Protein AF-A0A0B6Y5L7-F1 (afdb_monomer_lite)

Sequence (276 aa):
RARNKKHQAIVIKHGQQKKMSSITTAPTISLEKDGIRFPAVLDSPQAVGKILMQEPGKIRASEMRQSVLNKNKINERSSQQVKEAIFEYAVRQNIHEERQNQLRWQVKVGDDPISAQERYKILEDRNTAMNHYKLKTIGDLVLEDETNRLETVCVYRRTKRDAKDLAPDDATFNVYSSDLWSVRHAALERFVQAARTIIIRNRADKRLPFLKNLVKKFNRKKKMRLSLDDSKDIFESERRKLEKSVKDVPFFRAEKIQKFRFPIYVNPDVKDDMAP

Radius of gyration: 41.98 Å; chains: 1; bounding box: 97×64×88 Å

Foldseek 3Di:
DDDDDDDDDDDPDDDDDDDDPDPDDDDWDWDADQQFTATPDDPDPVSVVVRVPDDRPDDDPVVLVVLLVVVPDPDPPDDPVSVVSNVVVVVVVVVVVVVVVVVVPPPDDPPDDPPPVNVVVVVVVVVVVVVCCCCPPVVPDDPVVVVVDPDDDDDDDDPDDDPPPDDPPDPPPPVCLQVCVVVVVLVVVVVVLVVVVVLVVVLCVLCVVLVVVLVVVVVVCVVVVDDPVVNVVSVVVSVVVSCVVCVPRPDDDPVPRDDDDDRPPPPRPDDPPVDD

Secondary structure (DSSP, 8-state):
------------------------------EEETTEEE-S---SHHHHHHHHTPPTT---HHHHHHHHH-TT---TTS-HHHHHHHHHHHHHHHHHHHHHHHHHHS--TTSSPPPHHHHHHHHHHHHHHHHHHIIIII-PPPHHHHHT-S------------TT-PPPS-----TTTT-THHHHHHHHHHHHHHHHHHHHHHHHHHHHHHHHHHHHHHHHHHHHT--SHHHHHHHHHHHHHHHHHHTTS----GGGSPPP------------TT--

InterPro domains:
  IPR029676 Cilia- and flagella-associated protein 221 [PTHR46500] (12-276)

Organism: NCBI:txid1028688

pLDDT: mean 71.44, std 15.61, range [30.42, 96.94]

Structure (mmCIF, N/CA/C/O backbone):
data_AF-A0A0B6Y5L7-F1
#
_entry.id   AF-A0A0B6Y5L7-F1
#
loop_
_atom_site.group_PDB
_atom_site.id
_atom_site.type_symbol
_atom_site.label_atom_id
_atom_site.label_alt_id
_atom_site.label_comp_id
_atom_site.label_asym_id
_atom_site.label_entity_id
_atom_site.label_seq_id
_atom_site.pdbx_PDB_ins_code
_atom_site.Cartn_x
_atom_site.Cartn_y
_atom_site.Cartn_z
_atom_site.occupancy
_atom_site.B_iso_or_equiv
_atom_site.auth_seq_id
_atom_site.auth_comp_id
_atom_site.auth_asym_id
_atom_site.auth_atom_id
_atom_site.pdbx_PDB_model_num
ATOM 1 N N . ARG A 1 1 ? -26.322 38.109 -35.538 1.00 43.75 1 ARG A N 1
ATOM 2 C CA . ARG A 1 1 ? -27.458 37.278 -35.058 1.00 43.75 1 ARG A CA 1
ATOM 3 C C . ARG A 1 1 ? -27.322 37.094 -33.551 1.00 43.75 1 ARG A C 1
ATOM 5 O O . ARG A 1 1 ? -26.516 36.289 -33.108 1.00 43.75 1 ARG A O 1
ATOM 12 N N . ALA A 1 2 ? -28.052 37.904 -32.789 1.00 39.72 2 ALA A N 1
ATOM 13 C CA . ALA A 1 2 ? -28.106 37.861 -31.334 1.00 39.72 2 ALA A CA 1
ATOM 14 C C . ALA A 1 2 ? -28.814 36.586 -30.844 1.00 39.72 2 ALA A C 1
ATOM 16 O O . ALA A 1 2 ? -29.848 36.214 -31.400 1.00 39.72 2 ALA A O 1
ATOM 17 N N . ARG A 1 3 ? -28.296 35.941 -29.791 1.00 41.28 3 ARG A N 1
ATOM 18 C CA . ARG A 1 3 ? -29.055 34.969 -28.991 1.00 41.28 3 ARG A CA 1
ATOM 19 C C . ARG A 1 3 ? -28.791 35.181 -27.499 1.00 41.28 3 ARG A C 1
ATOM 21 O O . ARG A 1 3 ? -27.688 34.988 -27.003 1.00 41.28 3 ARG A O 1
ATOM 28 N N . ASN A 1 4 ? -29.866 35.608 -26.841 1.00 36.16 4 ASN A N 1
ATOM 29 C CA . ASN A 1 4 ? -30.036 35.917 -25.426 1.00 36.16 4 ASN A CA 1
ATOM 30 C C . ASN A 1 4 ? -29.623 34.767 -24.495 1.00 36.16 4 ASN A C 1
ATOM 32 O O . ASN A 1 4 ? -30.193 33.678 -24.575 1.00 36.16 4 ASN A O 1
ATOM 36 N N . LYS A 1 5 ? -28.744 35.045 -23.524 1.00 45.44 5 LYS A N 1
ATOM 37 C CA . LYS A 1 5 ? -28.641 34.260 -22.286 1.00 45.44 5 LYS A CA 1
ATOM 38 C C . LYS A 1 5 ? -29.537 34.914 -21.237 1.00 45.44 5 LYS A C 1
ATOM 40 O O . LYS A 1 5 ? -29.239 35.990 -20.734 1.00 45.44 5 LYS A O 1
ATOM 45 N N . LYS A 1 6 ? -30.671 34.271 -20.953 1.00 43.28 6 LYS A N 1
ATOM 46 C CA . LYS A 1 6 ? -31.583 34.649 -19.871 1.00 43.28 6 LYS A CA 1
ATOM 47 C C . LYS A 1 6 ? -30.906 34.360 -18.529 1.00 43.28 6 LYS A C 1
ATOM 49 O O . LYS A 1 6 ? -30.585 33.210 -18.240 1.00 43.28 6 LYS A O 1
ATOM 54 N N . HIS A 1 7 ? -30.723 35.398 -17.721 1.00 37.56 7 HIS A N 1
ATOM 55 C CA . HIS A 1 7 ? -30.429 35.283 -16.299 1.00 37.56 7 HIS A CA 1
ATOM 56 C C . HIS A 1 7 ? -31.630 34.643 -15.589 1.00 37.56 7 HIS A C 1
ATOM 58 O O . HIS A 1 7 ? -32.736 35.178 -15.643 1.00 37.56 7 HIS A O 1
ATOM 64 N N . GLN A 1 8 ? -31.427 33.499 -14.935 1.00 41.19 8 GLN A N 1
ATOM 65 C CA . GLN A 1 8 ? -32.375 32.993 -13.945 1.00 41.19 8 GLN A CA 1
ATOM 66 C C . GLN A 1 8 ? -31.994 33.593 -12.593 1.00 41.19 8 GLN A C 1
ATOM 68 O O . GLN A 1 8 ? -30.983 33.231 -11.997 1.00 41.19 8 GLN A O 1
ATOM 73 N N . ALA A 1 9 ? -32.787 34.569 -12.157 1.00 37.19 9 ALA A N 1
ATOM 74 C CA . ALA A 1 9 ? -32.717 35.141 -10.825 1.00 37.19 9 ALA A CA 1
ATOM 75 C C . ALA A 1 9 ? -33.243 34.120 -9.807 1.00 37.19 9 ALA A C 1
ATOM 77 O O . ALA A 1 9 ? -34.377 33.648 -9.909 1.00 37.19 9 ALA A O 1
ATOM 78 N N . ILE A 1 10 ? -32.414 33.783 -8.821 1.00 37.12 10 ILE A N 1
ATOM 79 C CA . ILE A 1 10 ? -32.812 32.999 -7.653 1.00 37.12 10 ILE A CA 1
ATOM 80 C C . ILE A 1 10 ? -33.660 33.917 -6.770 1.00 37.12 10 ILE A C 1
ATOM 82 O O . ILE A 1 10 ? -33.159 34.842 -6.135 1.00 37.12 10 ILE A O 1
ATOM 86 N N . VAL A 1 11 ? -34.970 33.678 -6.765 1.00 35.34 11 VAL A N 1
ATOM 87 C CA . VAL A 1 11 ? -35.928 34.361 -5.894 1.00 35.34 11 VAL A CA 1
ATOM 88 C C . VAL A 1 11 ? -35.748 33.826 -4.474 1.00 35.34 11 VAL A C 1
ATOM 90 O O . VAL A 1 11 ? -36.230 32.746 -4.134 1.00 35.34 11 VAL A O 1
ATOM 93 N N . ILE A 1 12 ? -35.052 34.590 -3.633 1.00 37.72 12 ILE A N 1
ATOM 94 C CA . ILE A 1 12 ? -34.991 34.359 -2.188 1.00 37.72 12 ILE A CA 1
ATOM 95 C C . ILE A 1 12 ? -36.346 34.779 -1.609 1.00 37.72 12 ILE A C 1
ATOM 97 O O . ILE A 1 12 ? -36.624 35.960 -1.409 1.00 37.72 12 ILE A O 1
ATOM 101 N N . LYS A 1 13 ? -37.231 33.807 -1.367 1.00 37.03 13 LYS A N 1
ATOM 102 C CA . LYS A 1 13 ? -38.463 34.041 -0.606 1.00 37.03 13 LYS A CA 1
ATOM 103 C C . LYS A 1 13 ? -38.099 34.229 0.866 1.00 37.03 13 LYS A C 1
ATOM 105 O O . LYS A 1 13 ? -37.757 33.269 1.553 1.00 37.03 13 LYS A O 1
ATOM 110 N N . HIS A 1 14 ? -38.210 35.461 1.355 1.00 32.16 14 HIS A N 1
ATOM 111 C CA . HIS A 1 14 ? -38.227 35.755 2.784 1.00 32.16 14 HIS A CA 1
ATOM 112 C C . HIS A 1 14 ? -39.478 35.138 3.421 1.00 32.16 14 HIS A C 1
ATOM 114 O O . HIS A 1 14 ? -40.575 35.692 3.359 1.00 32.16 14 HIS A O 1
ATOM 120 N N . GLY A 1 15 ? -39.311 33.958 4.019 1.00 30.42 15 GLY A N 1
ATOM 121 C CA . GLY A 1 15 ? -40.300 33.374 4.913 1.00 30.42 15 GLY A CA 1
ATOM 122 C C . GLY A 1 15 ? -40.420 34.242 6.160 1.00 30.42 15 GLY A C 1
ATOM 123 O O . GLY A 1 15 ? -39.464 34.380 6.921 1.00 30.42 15 GLY A O 1
ATOM 124 N N . GLN A 1 16 ? -41.591 34.846 6.347 1.00 35.75 16 GLN A N 1
ATOM 125 C CA . GLN A 1 16 ? -41.918 35.615 7.538 1.00 35.75 16 GLN A CA 1
ATOM 126 C C . GLN A 1 16 ? -41.810 34.718 8.775 1.00 35.75 16 GLN A C 1
ATOM 128 O O . GLN A 1 16 ? -42.616 33.811 8.985 1.00 35.75 16 GLN A O 1
ATOM 133 N N . GLN A 1 17 ? -40.803 34.977 9.606 1.00 34.59 17 GLN A N 1
ATOM 134 C CA . GLN A 1 17 ? -40.728 34.413 10.943 1.00 34.59 17 GLN A CA 1
ATOM 135 C C . GLN A 1 17 ? -41.850 35.028 11.781 1.00 34.59 17 GLN A C 1
ATOM 137 O O . GLN A 1 17 ? -41.832 36.210 12.127 1.00 34.59 17 GLN A O 1
ATOM 142 N N . LYS A 1 18 ? -42.850 34.206 12.097 1.00 34.50 18 LYS A N 1
ATOM 143 C CA . LYS A 1 18 ? -43.887 34.518 13.078 1.00 34.50 18 LYS A CA 1
ATOM 144 C C . LYS A 1 18 ? -43.184 34.725 14.424 1.00 34.50 18 LYS A C 1
ATOM 146 O O . LYS A 1 18 ? -42.684 33.766 15.009 1.00 34.50 18 LYS A O 1
ATOM 151 N N . LYS A 1 19 ? -43.101 35.978 14.888 1.00 31.06 19 LYS A N 1
ATOM 152 C CA . LYS A 1 19 ? -42.592 36.327 16.221 1.00 31.06 19 LYS A CA 1
ATOM 153 C C . LYS A 1 19 ? -43.447 35.609 17.262 1.00 31.06 19 LYS A C 1
ATOM 155 O O . LYS A 1 19 ? -44.581 36.004 17.517 1.00 31.06 19 LYS A O 1
ATOM 160 N N . MET A 1 20 ? -42.912 34.539 17.837 1.00 31.20 20 MET A N 1
ATOM 161 C CA . MET A 1 20 ? -43.451 33.983 19.065 1.00 31.20 20 MET A CA 1
ATOM 162 C C . MET A 1 20 ? -43.128 34.956 20.192 1.00 31.20 20 MET A C 1
ATOM 164 O O . MET A 1 20 ? -41.966 35.240 20.469 1.00 31.20 20 MET A O 1
ATOM 168 N N . SER A 1 21 ? -44.180 35.496 20.796 1.00 32.25 21 SER A N 1
ATOM 169 C CA . SER A 1 21 ? -44.126 36.272 22.025 1.00 32.25 21 SER A CA 1
ATOM 170 C C . SER A 1 21 ? -43.328 35.514 23.084 1.00 32.25 21 SER A C 1
ATOM 172 O O . SER A 1 21 ? -43.646 34.367 23.409 1.00 32.25 21 SER A O 1
ATOM 174 N N . SER A 1 22 ? -42.301 36.168 23.616 1.00 30.73 22 SER A N 1
ATOM 175 C CA . SER A 1 22 ? -41.535 35.731 24.774 1.00 30.73 22 SER A CA 1
ATOM 176 C C . SER A 1 22 ? -42.468 35.557 25.972 1.00 30.73 22 SER A C 1
ATOM 178 O O . SER A 1 22 ? -42.873 36.534 26.601 1.00 30.73 22 SER A O 1
ATOM 180 N N . ILE A 1 23 ? -42.818 34.312 26.289 1.00 35.75 23 ILE A N 1
ATOM 181 C CA . ILE A 1 23 ? -43.374 33.979 27.597 1.00 35.75 23 ILE A CA 1
ATOM 182 C C . ILE A 1 23 ? -42.190 33.944 28.557 1.00 35.75 23 ILE A C 1
ATOM 184 O O . ILE A 1 23 ? -41.361 33.036 28.516 1.00 35.75 23 ILE A O 1
ATOM 188 N N . THR A 1 24 ? -42.107 34.977 29.387 1.00 34.06 24 THR A N 1
ATOM 189 C CA . THR A 1 24 ? -41.216 35.090 30.539 1.00 34.06 24 THR A CA 1
ATOM 190 C C . THR A 1 24 ? -41.402 33.877 31.451 1.00 34.06 24 THR A C 1
ATOM 192 O O . THR A 1 24 ? -42.369 33.794 32.204 1.00 34.06 24 THR A O 1
ATOM 195 N N . THR A 1 25 ? -40.491 32.907 31.395 1.00 39.00 25 THR A N 1
ATOM 196 C CA . THR A 1 25 ? -40.443 31.811 32.368 1.00 39.00 25 THR A CA 1
ATOM 197 C C . THR A 1 25 ? -39.641 32.261 33.582 1.00 39.00 25 THR A C 1
ATOM 199 O O . THR A 1 25 ? -38.411 32.212 33.573 1.00 39.00 25 THR A O 1
ATOM 202 N N . ALA A 1 26 ? -40.344 32.716 34.618 1.00 33.75 26 ALA A N 1
ATOM 203 C CA . ALA A 1 26 ? -39.782 32.880 35.955 1.00 33.75 26 ALA A CA 1
ATOM 204 C C . ALA A 1 26 ? -39.310 31.516 36.515 1.00 33.75 26 ALA A C 1
ATOM 206 O O . ALA A 1 26 ? -39.865 30.474 36.146 1.00 33.75 26 ALA A O 1
ATOM 207 N N . PRO A 1 27 ? -38.299 31.480 37.401 1.00 45.38 27 PRO A N 1
ATOM 208 C CA . PRO A 1 27 ? -37.790 30.241 37.972 1.00 45.38 27 PRO A CA 1
ATOM 209 C C . PRO A 1 27 ? -38.779 29.726 39.021 1.00 45.38 27 PRO A C 1
ATOM 211 O O . PRO A 1 27 ? -38.818 30.195 40.153 1.00 45.38 27 PRO A O 1
ATOM 214 N N . THR A 1 28 ? -39.627 28.778 38.637 1.00 47.25 28 THR A N 1
ATOM 215 C CA . THR A 1 28 ? -40.664 28.243 39.523 1.00 47.25 28 THR A CA 1
ATOM 216 C C . THR A 1 28 ? -40.193 26.938 40.160 1.00 47.25 28 THR A C 1
ATOM 218 O O . THR A 1 28 ? -40.127 25.899 39.499 1.00 47.25 28 THR A O 1
ATOM 221 N N . ILE A 1 29 ? -39.846 26.986 41.447 1.00 49.44 29 ILE A N 1
ATOM 222 C CA . ILE A 1 29 ? -39.589 25.798 42.269 1.00 49.44 29 ILE A CA 1
ATOM 223 C C . ILE A 1 29 ? -40.915 25.035 42.374 1.00 49.44 29 ILE A C 1
ATOM 225 O O . ILE A 1 29 ? -41.850 25.477 43.032 1.00 49.44 29 ILE A O 1
ATOM 229 N N . SER A 1 30 ? -41.027 23.915 41.664 1.00 59.25 30 SER A N 1
ATOM 230 C CA . SER A 1 30 ? -42.175 23.015 41.767 1.00 59.25 30 SER A CA 1
ATOM 231 C C . SER A 1 30 ? -42.053 22.195 43.046 1.00 59.25 30 SER A C 1
ATOM 233 O O . SER A 1 30 ? -41.091 21.435 43.181 1.00 59.25 30 SER A O 1
ATOM 235 N N . LEU A 1 31 ? -43.013 22.323 43.955 1.00 65.25 31 LEU A N 1
ATOM 236 C CA . LEU A 1 31 ? -43.115 21.444 45.115 1.00 65.25 31 LEU A CA 1
ATOM 237 C C . LEU A 1 31 ? -43.753 20.122 44.664 1.00 65.25 31 LEU A C 1
ATOM 239 O O . LEU A 1 31 ? -44.792 20.115 44.000 1.00 65.25 31 LEU A O 1
ATOM 243 N N . GLU A 1 32 ? -43.093 19.010 44.976 1.00 68.06 32 GLU A N 1
ATOM 244 C CA . GLU A 1 32 ? -43.586 17.654 44.736 1.00 68.06 32 GLU A CA 1
ATOM 245 C C . GLU A 1 32 ? -43.970 17.056 46.087 1.00 68.06 32 GLU A C 1
ATOM 247 O O . GLU A 1 32 ? -43.136 16.983 46.992 1.00 68.06 32 GLU A O 1
ATOM 252 N N . LYS A 1 33 ? -45.240 16.679 46.238 1.00 67.62 33 LYS A N 1
ATOM 253 C CA . LYS A 1 33 ? -45.760 16.043 47.450 1.00 67.62 33 LYS A CA 1
ATOM 254 C C . LYS A 1 33 ? -46.561 14.818 47.027 1.00 67.62 33 LYS A C 1
ATOM 256 O O . LYS A 1 33 ? -47.440 14.932 46.178 1.00 67.62 33 LYS A O 1
ATOM 261 N N . ASP A 1 34 ? -46.199 13.655 47.563 1.00 64.75 34 ASP A N 1
ATOM 262 C CA . ASP A 1 34 ? -46.867 12.368 47.317 1.00 64.75 34 ASP A CA 1
ATOM 263 C C . ASP A 1 34 ? -47.012 12.000 45.819 1.00 64.75 34 ASP A C 1
ATOM 265 O O . ASP A 1 34 ? -48.015 11.439 45.386 1.00 64.75 34 ASP A O 1
ATOM 269 N N . GLY A 1 35 ? -46.006 12.340 44.996 1.00 66.62 35 GLY A N 1
ATOM 270 C CA . GLY A 1 35 ? -45.988 12.061 43.549 1.00 66.62 35 GLY A CA 1
ATOM 271 C C . GLY A 1 35 ? -46.872 12.985 42.697 1.00 66.62 35 GLY A C 1
ATOM 272 O O . GLY A 1 35 ? -47.018 12.762 41.491 1.00 66.62 35 GLY A O 1
ATOM 273 N N . ILE A 1 36 ? -47.446 14.028 43.305 1.00 72.62 36 ILE A N 1
ATOM 274 C CA . ILE A 1 36 ? -48.254 15.063 42.653 1.00 72.62 36 ILE A CA 1
ATOM 275 C C . ILE A 1 36 ? -47.451 16.366 42.616 1.00 72.62 36 ILE A C 1
ATOM 277 O O . ILE A 1 36 ? -46.778 16.735 43.584 1.00 72.62 36 ILE A O 1
ATOM 281 N N . ARG A 1 37 ? -47.487 17.063 41.474 1.00 73.56 37 ARG A N 1
ATOM 282 C CA . ARG A 1 37 ? -46.638 18.233 41.230 1.00 73.56 37 ARG A CA 1
ATOM 283 C C . ARG A 1 37 ? -47.462 19.509 41.246 1.00 73.56 37 ARG A C 1
ATOM 285 O O . ARG A 1 37 ? -48.344 19.703 40.412 1.00 73.56 37 ARG A O 1
ATOM 292 N N . PHE A 1 38 ? -47.118 20.408 42.161 1.00 77.44 38 PHE A N 1
ATOM 293 C CA . PHE A 1 38 ? -47.833 21.664 42.338 1.00 77.44 38 PHE A CA 1
ATOM 294 C C . PHE A 1 38 ? -47.138 22.803 41.566 1.00 77.44 38 PHE A C 1
ATOM 296 O O . PHE A 1 38 ? -45.924 23.000 41.709 1.00 77.44 38 PHE A O 1
ATOM 303 N N . PRO A 1 39 ? -47.874 23.564 40.733 1.00 76.06 39 PRO A N 1
ATOM 304 C CA . PRO A 1 39 ? -47.427 24.867 40.252 1.00 76.06 39 PRO A CA 1
ATOM 305 C C . PRO A 1 39 ? -47.305 25.850 41.428 1.00 76.06 39 PRO A C 1
ATOM 307 O O . PRO A 1 39 ? -48.079 25.762 42.377 1.00 76.06 39 PRO A O 1
ATOM 310 N N . ALA A 1 40 ? -46.383 26.818 41.362 1.00 73.62 40 ALA A N 1
ATOM 311 C CA . ALA A 1 40 ? -46.213 27.788 42.456 1.00 73.62 40 ALA A CA 1
ATOM 312 C C . ALA A 1 40 ? -47.357 28.806 42.592 1.00 73.62 40 ALA A C 1
ATOM 314 O O . ALA A 1 40 ? -47.416 29.505 43.595 1.00 73.62 40 ALA A O 1
ATOM 315 N N . VAL A 1 41 ? -48.240 28.907 41.596 1.00 78.25 41 VAL A N 1
ATOM 316 C CA . VAL A 1 41 ? -49.397 29.810 41.606 1.00 78.25 41 VAL A CA 1
ATOM 317 C C . VAL A 1 41 ? -50.639 29.000 41.233 1.00 78.25 41 VAL A C 1
ATOM 319 O O . VAL A 1 41 ? -50.646 28.327 40.198 1.00 78.25 41 VAL A O 1
ATOM 322 N N . LEU A 1 42 ? -51.672 29.040 42.082 1.00 76.56 42 LEU A N 1
ATOM 323 C CA . LEU A 1 42 ? -52.913 28.255 41.956 1.00 76.56 42 LEU A CA 1
ATOM 324 C C . LEU A 1 42 ? -54.145 29.124 41.663 1.00 76.56 42 LEU A C 1
ATOM 326 O O . LEU A 1 42 ? -55.271 28.731 41.942 1.00 76.56 42 LEU A O 1
ATOM 330 N N . ASP A 1 43 ? -53.943 30.285 41.051 1.00 84.56 43 ASP A N 1
ATOM 331 C CA . ASP A 1 43 ? -54.989 31.311 40.931 1.00 84.56 43 ASP A CA 1
ATOM 332 C C . ASP A 1 43 ? -55.970 31.051 39.773 1.00 84.56 43 ASP A C 1
ATOM 334 O O . ASP A 1 43 ? -56.939 31.782 39.580 1.00 84.56 43 ASP A O 1
ATOM 338 N N . SER A 1 44 ? -55.731 30.008 38.970 1.00 88.50 44 SER A N 1
ATOM 339 C CA . SER A 1 44 ? -56.567 29.651 37.822 1.00 88.50 44 SER A CA 1
ATOM 340 C C . SER A 1 44 ? -57.263 28.302 38.035 1.00 88.50 44 SER A C 1
ATOM 342 O O . SER A 1 44 ? -56.581 27.316 38.335 1.00 88.50 44 SER A O 1
ATOM 344 N N . PRO A 1 45 ? -58.576 28.185 37.748 1.00 86.81 45 PRO A N 1
ATOM 345 C CA . PRO A 1 45 ? -59.289 26.902 37.751 1.00 86.81 45 PRO A CA 1
ATOM 346 C C . PRO A 1 45 ? -58.618 25.836 36.872 1.00 86.81 45 PRO A C 1
ATOM 348 O O . PRO A 1 45 ? -58.689 24.642 37.153 1.00 86.81 45 PRO A O 1
ATOM 351 N N . GLN A 1 46 ? -57.903 26.260 35.826 1.00 82.19 46 GLN A N 1
ATOM 352 C CA . GLN A 1 46 ? -57.136 25.376 34.947 1.00 82.19 46 GLN A CA 1
ATOM 353 C C . GLN A 1 46 ? -55.919 24.763 35.652 1.00 82.19 46 GLN A C 1
ATOM 355 O O . GLN A 1 46 ? -55.570 23.611 35.390 1.00 82.19 46 GLN A O 1
ATOM 360 N N . ALA A 1 47 ? -55.258 25.523 36.530 1.00 80.75 47 ALA A N 1
ATOM 361 C CA . ALA A 1 47 ? -54.138 25.033 37.327 1.00 80.75 47 ALA A CA 1
ATOM 362 C C . ALA A 1 47 ? -54.622 23.994 38.347 1.00 80.75 47 ALA A C 1
ATOM 364 O O . ALA A 1 47 ? -54.025 22.926 38.461 1.00 80.75 47 ALA A O 1
ATOM 365 N N . VAL A 1 48 ? -55.762 24.258 38.990 1.00 83.12 48 VAL A N 1
ATOM 366 C CA . VAL A 1 48 ? -56.412 23.327 39.925 1.00 83.12 48 VAL A CA 1
ATOM 367 C C . VAL A 1 48 ? -56.873 22.052 39.213 1.00 83.12 48 VAL A C 1
ATOM 369 O O . VAL A 1 48 ? -56.562 20.947 39.653 1.00 83.12 48 VAL A O 1
ATOM 372 N N . GLY A 1 49 ? -57.531 22.180 38.057 1.00 84.12 49 GLY A N 1
ATOM 373 C CA . GLY A 1 49 ? -57.964 21.031 37.261 1.00 84.12 49 GLY A CA 1
ATOM 374 C C . GLY A 1 49 ? -56.801 20.138 36.813 1.00 84.12 49 GLY A C 1
ATOM 375 O O . GLY A 1 49 ? -56.933 18.918 36.787 1.00 84.12 49 GLY A O 1
ATOM 376 N N . LYS A 1 50 ? -55.628 20.712 36.510 1.00 80.50 50 LYS A N 1
ATOM 377 C CA . LYS A 1 50 ? -54.427 19.928 36.174 1.00 80.50 50 LYS A CA 1
ATOM 378 C C . LYS A 1 50 ? -53.934 19.062 37.334 1.00 80.50 50 LYS A C 1
ATOM 380 O O . LYS A 1 50 ? -53.493 17.949 37.066 1.00 80.50 50 LYS A O 1
ATOM 385 N N . ILE A 1 51 ? -54.031 19.552 38.570 1.00 81.06 51 ILE A N 1
ATOM 386 C CA . ILE A 1 51 ? -53.643 18.813 39.781 1.00 81.06 51 ILE A CA 1
ATOM 387 C C . ILE A 1 51 ? -54.628 17.675 40.044 1.00 81.06 51 ILE A C 1
ATOM 389 O O . ILE A 1 51 ? -54.212 16.543 40.250 1.00 81.06 51 ILE A O 1
ATOM 393 N N . LEU A 1 52 ? -55.933 17.956 39.971 1.00 81.56 52 LEU A N 1
ATOM 394 C CA . LEU A 1 52 ? -56.978 16.953 40.214 1.00 81.56 52 LEU A CA 1
ATOM 395 C C . LEU A 1 52 ? -56.967 15.815 39.187 1.00 81.56 52 LEU A C 1
ATOM 397 O O . LEU A 1 52 ? -57.339 14.692 39.502 1.00 81.56 52 LEU A O 1
ATOM 401 N N . MET A 1 53 ? -56.529 16.095 37.958 1.00 81.19 53 MET A N 1
ATOM 402 C CA . MET A 1 53 ? -56.390 15.092 36.899 1.00 81.19 53 MET A CA 1
ATOM 403 C C . MET A 1 53 ? -55.015 14.393 36.881 1.00 81.19 53 MET A C 1
ATOM 405 O O . MET A 1 53 ? -54.680 13.744 35.880 1.00 81.19 53 MET A O 1
ATOM 409 N N . GLN A 1 54 ? -54.168 14.586 37.898 1.00 78.06 54 GLN A N 1
ATOM 410 C CA . GLN A 1 54 ? -52.872 13.916 38.001 1.00 78.06 54 GLN A CA 1
ATOM 411 C C . GLN A 1 54 ? -53.028 12.592 38.761 1.00 78.06 54 GLN A C 1
ATOM 413 O O . GLN A 1 54 ? -53.497 12.567 39.892 1.00 78.06 54 GLN A O 1
ATOM 418 N N . GLU A 1 55 ? -52.604 11.490 38.142 1.00 75.50 55 GLU A N 1
ATOM 419 C CA . GLU A 1 55 ? -52.517 10.178 38.792 1.00 75.50 55 GLU A CA 1
ATOM 420 C C . GLU A 1 55 ? -51.067 9.956 39.260 1.00 75.50 55 GLU A C 1
ATOM 422 O O . GLU A 1 55 ? -50.144 10.124 38.449 1.00 75.50 55 GLU A O 1
ATOM 427 N N . PRO A 1 56 ? -50.824 9.588 40.533 1.00 67.56 56 PRO A N 1
ATOM 428 C CA . PRO A 1 56 ? -49.472 9.317 41.010 1.00 67.56 56 PRO A CA 1
ATOM 429 C C . PRO A 1 56 ? -48.857 8.151 40.218 1.00 67.56 56 PRO A C 1
ATOM 431 O O . PRO A 1 56 ? -49.464 7.094 40.058 1.00 67.56 56 PRO A O 1
ATOM 434 N N . GLY A 1 57 ? -47.649 8.355 39.683 1.00 67.06 57 GLY A N 1
ATOM 435 C CA . GLY A 1 57 ? -46.892 7.339 38.937 1.00 67.06 57 GLY A CA 1
ATOM 436 C C . GLY A 1 57 ? -47.126 7.284 37.420 1.00 67.06 57 GLY A C 1
ATOM 437 O O . GLY A 1 57 ? -46.355 6.621 36.726 1.00 67.06 57 GLY A O 1
ATOM 438 N N . LYS A 1 58 ? -48.113 8.005 36.866 1.00 72.75 58 LYS A N 1
ATOM 439 C CA . LYS A 1 58 ? -48.389 8.013 35.418 1.00 72.75 58 LYS A CA 1
ATOM 440 C C . LYS A 1 58 ? -47.962 9.325 34.770 1.00 72.75 58 LYS A C 1
ATOM 442 O O . LYS A 1 58 ? -48.580 10.371 34.953 1.00 72.75 58 LYS A O 1
ATOM 447 N N . ILE A 1 59 ? -46.912 9.264 33.958 1.00 70.88 59 ILE A N 1
ATOM 448 C CA . ILE A 1 59 ? -46.373 10.438 33.264 1.00 70.88 59 ILE A CA 1
ATOM 449 C C . ILE A 1 59 ? -47.145 10.655 31.960 1.00 70.88 59 ILE A C 1
ATOM 451 O O . ILE A 1 59 ? -47.334 9.733 31.164 1.00 70.88 59 ILE A O 1
ATOM 455 N N . ARG A 1 60 ? -47.595 11.890 31.706 1.00 75.06 60 ARG A N 1
ATOM 456 C CA . ARG A 1 60 ? -48.308 12.222 30.463 1.00 75.06 60 ARG A CA 1
ATOM 457 C C . ARG A 1 60 ? -47.351 12.261 29.270 1.00 75.06 60 ARG A C 1
ATOM 459 O O . ARG A 1 60 ? -46.240 12.779 29.351 1.00 75.06 60 ARG A O 1
ATOM 466 N N . ALA A 1 61 ? -47.831 11.832 28.102 1.00 73.62 61 ALA A N 1
ATOM 467 C CA . ALA A 1 61 ? -47.053 11.841 26.858 1.00 73.62 61 ALA A CA 1
ATOM 468 C C . ALA A 1 61 ? -46.581 13.246 26.419 1.00 73.62 61 ALA A C 1
ATOM 470 O O . ALA A 1 61 ? -45.606 13.379 25.679 1.00 73.62 61 ALA A O 1
ATOM 471 N N . SER A 1 62 ? -47.267 14.315 26.835 1.00 75.56 62 SER A N 1
ATOM 472 C CA . SER A 1 62 ? -46.808 15.695 26.614 1.00 75.56 62 SER A CA 1
ATOM 473 C C . SER A 1 62 ? -45.562 16.025 27.439 1.00 75.56 62 SER A C 1
ATOM 475 O O . SER A 1 62 ? -44.651 16.675 26.936 1.00 75.56 62 SER A O 1
ATOM 477 N N . GLU A 1 63 ? -45.509 15.548 28.680 1.00 72.88 63 GLU A N 1
ATOM 478 C CA . GLU A 1 63 ? -44.409 15.790 29.611 1.00 72.88 63 GLU A CA 1
ATOM 479 C C . GLU A 1 63 ? -43.188 14.935 29.254 1.00 72.88 63 GLU A C 1
ATOM 481 O O . GLU A 1 63 ? -42.075 15.456 29.211 1.00 72.88 63 GLU A O 1
ATOM 486 N N . MET A 1 64 ? -43.398 13.678 28.834 1.00 72.62 64 MET A N 1
ATOM 487 C CA . MET A 1 64 ? -42.334 12.861 28.233 1.00 72.62 64 MET A CA 1
ATOM 488 C C . MET A 1 64 ? -41.696 13.562 27.028 1.00 72.62 64 MET A C 1
ATOM 490 O O . MET A 1 64 ? -40.477 13.710 26.976 1.00 72.62 64 MET A O 1
ATOM 494 N N . ARG A 1 65 ? -42.494 14.084 26.089 1.00 77.12 65 ARG A N 1
ATOM 495 C CA . ARG A 1 65 ? -41.963 14.818 24.926 1.00 77.12 65 ARG A CA 1
ATOM 496 C C . ARG A 1 65 ? -41.162 16.056 25.327 1.00 77.12 65 ARG A C 1
ATOM 498 O O . ARG A 1 65 ? -40.086 16.283 24.783 1.00 77.12 65 ARG A O 1
ATOM 505 N N . GLN A 1 66 ? -41.648 16.829 26.296 1.00 76.06 66 GLN A N 1
ATOM 506 C CA . GLN A 1 66 ? -40.920 17.994 26.806 1.00 76.06 66 GLN A CA 1
ATOM 507 C C . GLN A 1 66 ? -39.608 17.602 27.496 1.00 76.06 66 GLN A C 1
ATOM 509 O O . GLN A 1 66 ? -38.612 18.301 27.331 1.00 76.06 66 GLN A O 1
ATOM 514 N N . SER A 1 67 ? -39.573 16.480 28.218 1.00 72.19 67 SER A N 1
ATOM 515 C CA . SER A 1 67 ? -38.348 15.974 28.849 1.00 72.19 67 SER A CA 1
ATOM 516 C C . SER A 1 67 ? -37.306 15.484 27.833 1.00 72.19 67 SER A C 1
ATOM 518 O O . SER A 1 67 ? -36.126 15.773 27.993 1.00 72.19 67 SER A O 1
ATOM 520 N N . VAL A 1 68 ? -37.735 14.844 26.738 1.00 75.25 68 VAL A N 1
ATOM 521 C CA . VAL A 1 68 ? -36.851 14.418 25.636 1.00 75.25 68 VAL A CA 1
ATOM 522 C C . VAL A 1 68 ? -36.250 15.615 24.891 1.00 75.25 68 VAL A C 1
ATOM 524 O O . VAL A 1 68 ? -35.082 15.585 24.502 1.00 75.25 68 VAL A O 1
ATOM 527 N N . LEU A 1 69 ? -37.025 16.691 24.721 1.00 75.56 69 LEU A N 1
ATOM 528 C CA . LEU A 1 69 ? -36.543 17.941 24.124 1.00 75.56 69 LEU A CA 1
ATOM 529 C C . LEU A 1 69 ? -35.586 18.692 25.065 1.00 75.56 69 LEU A C 1
ATOM 531 O O . LEU A 1 69 ? -34.566 19.220 24.623 1.00 75.56 69 LEU A O 1
ATOM 535 N N . ASN A 1 70 ? -35.871 18.690 26.368 1.00 73.44 70 ASN A N 1
ATOM 536 C CA . ASN A 1 70 ? -35.064 19.340 27.398 1.00 73.44 70 ASN A CA 1
ATOM 537 C C . ASN A 1 70 ? -34.007 18.376 27.965 1.00 73.44 70 ASN A C 1
ATOM 539 O O . ASN A 1 70 ? -34.057 18.003 29.137 1.00 73.44 70 ASN A O 1
ATOM 543 N N . LYS A 1 71 ? -33.012 18.020 27.142 1.00 63.09 71 LYS A N 1
ATOM 544 C CA . LYS A 1 71 ? -31.911 17.079 27.455 1.00 63.09 71 LYS A CA 1
ATOM 545 C C . LYS A 1 71 ? -31.125 17.372 28.756 1.00 63.09 71 LYS A C 1
ATOM 547 O O . LYS A 1 71 ? -30.401 16.508 29.234 1.00 63.09 71 LYS A O 1
ATOM 552 N N . ASN A 1 72 ? -31.278 18.561 29.347 1.00 55.84 72 ASN A N 1
ATOM 553 C CA . ASN A 1 72 ? -30.416 19.090 30.412 1.00 55.84 72 ASN A CA 1
ATOM 554 C C . ASN A 1 72 ? -30.942 18.900 31.852 1.00 55.84 72 ASN A C 1
ATOM 556 O O . ASN A 1 72 ? -30.358 19.458 32.776 1.00 55.84 72 ASN A O 1
ATOM 560 N N . LYS A 1 73 ? -32.042 18.165 32.082 1.00 58.31 73 LYS A N 1
ATOM 561 C CA . LYS A 1 73 ? -32.612 17.966 33.436 1.00 58.31 73 LYS A CA 1
ATOM 562 C C . LYS A 1 73 ? -32.877 16.498 33.773 1.00 58.31 73 LYS A C 1
ATOM 564 O O . LYS A 1 73 ? -33.962 16.136 34.223 1.00 58.31 73 LYS A O 1
ATOM 569 N N . ILE A 1 74 ? -31.882 15.642 33.562 1.00 59.91 74 ILE A N 1
ATOM 570 C CA . ILE A 1 74 ? -31.920 14.270 34.075 1.00 59.91 74 ILE A CA 1
ATOM 571 C C . ILE A 1 74 ? -31.457 14.318 35.534 1.00 59.91 74 ILE A C 1
ATOM 573 O O . ILE A 1 74 ? -30.272 14.213 35.825 1.00 59.91 74 ILE A O 1
ATOM 577 N N . ASN A 1 75 ? -32.393 14.515 36.460 1.00 60.12 75 ASN A N 1
ATOM 578 C CA . ASN A 1 75 ? -32.113 14.328 37.884 1.00 60.12 75 ASN A CA 1
ATOM 579 C C . ASN A 1 75 ? -32.146 12.828 38.218 1.00 60.12 75 ASN A C 1
ATOM 581 O O . ASN A 1 75 ? -32.864 12.059 37.567 1.00 60.12 75 ASN A O 1
ATOM 585 N N . GLU A 1 76 ? -31.446 12.412 39.277 1.00 57.56 76 GLU A N 1
ATOM 586 C CA . GLU A 1 76 ? -31.438 11.023 39.773 1.00 57.56 76 GLU A CA 1
ATOM 587 C C . GLU A 1 76 ? -32.860 10.474 40.009 1.00 57.56 76 GLU A C 1
ATOM 589 O O . GLU A 1 76 ? -33.119 9.300 39.742 1.00 57.56 76 GLU A O 1
ATOM 594 N N . ARG A 1 77 ? -33.801 11.365 40.364 1.00 58.75 77 ARG A N 1
ATOM 595 C CA . ARG A 1 77 ? -35.230 11.108 40.628 1.00 58.75 77 ARG A CA 1
ATOM 596 C C . ARG A 1 77 ? -36.129 10.985 39.385 1.00 58.75 77 ARG A C 1
ATOM 598 O O . ARG A 1 77 ? -37.339 10.861 39.525 1.00 58.75 77 ARG A O 1
ATOM 605 N N . SER A 1 78 ? -35.588 11.054 38.168 1.00 67.25 78 SER A N 1
ATOM 606 C CA . SER A 1 78 ? -36.404 10.866 36.956 1.00 67.25 78 SER A CA 1
ATOM 607 C C . SER A 1 78 ? -36.873 9.411 36.815 1.00 67.25 78 SER A C 1
ATOM 609 O O . SER A 1 78 ? -36.090 8.477 37.006 1.00 67.25 78 SER A O 1
ATOM 611 N N . SER A 1 79 ? -38.157 9.225 36.478 1.00 74.88 79 SER A N 1
ATOM 612 C CA . SER A 1 79 ? -38.763 7.902 36.271 1.00 74.88 79 SER A CA 1
ATOM 613 C C . SER A 1 79 ? -38.020 7.109 35.193 1.00 74.88 79 SER A C 1
ATOM 615 O O . SER A 1 79 ? -37.574 7.674 34.190 1.00 74.88 79 SER A O 1
ATOM 617 N N . GLN A 1 80 ? -37.915 5.792 35.381 1.00 79.62 80 GLN A N 1
ATOM 618 C CA . GLN A 1 80 ? -37.257 4.868 34.451 1.00 79.62 80 GLN A CA 1
ATOM 619 C C . GLN A 1 80 ? -37.772 5.028 33.012 1.00 79.62 80 GLN A C 1
ATOM 621 O O . GLN A 1 80 ? -36.973 5.081 32.082 1.00 79.62 80 GLN A O 1
ATOM 626 N N . GLN A 1 81 ? -39.082 5.230 32.849 1.00 79.00 81 GLN A N 1
ATOM 627 C CA . GLN A 1 81 ? -39.733 5.432 31.548 1.00 79.00 81 GLN A CA 1
ATOM 628 C C . GLN A 1 81 ? -39.221 6.681 30.814 1.00 79.00 81 GLN A C 1
ATOM 630 O O . GLN A 1 81 ? -39.066 6.682 29.596 1.00 79.00 81 GLN A O 1
ATOM 635 N N . VAL A 1 82 ? -38.916 7.753 31.553 1.00 79.50 82 VAL A N 1
ATOM 636 C CA . VAL A 1 82 ? -38.369 8.990 30.977 1.00 79.50 82 VAL A CA 1
ATOM 637 C C . VAL A 1 82 ? -36.923 8.779 30.537 1.00 79.50 82 VAL A C 1
ATOM 639 O O . VAL A 1 82 ? -36.544 9.214 29.451 1.00 79.50 82 VAL A O 1
ATOM 642 N N . LYS A 1 83 ? -36.120 8.080 31.350 1.00 82.19 83 LYS A N 1
ATOM 643 C CA . LYS A 1 83 ? -34.725 7.755 31.015 1.00 82.19 83 LYS A CA 1
ATOM 644 C C . LYS A 1 83 ? -34.646 6.883 29.757 1.00 82.19 83 LYS A C 1
ATOM 646 O O . LYS A 1 83 ? -33.838 7.162 28.875 1.00 82.19 83 LYS A O 1
ATOM 651 N N . GLU A 1 84 ? -35.520 5.886 29.651 1.00 84.50 84 GLU A N 1
ATOM 652 C CA . GLU A 1 84 ? -35.614 4.994 28.492 1.00 84.50 84 GLU A CA 1
ATOM 653 C C . GLU A 1 84 ? -36.048 5.740 27.223 1.00 84.50 84 GLU A C 1
ATOM 655 O O . GLU A 1 84 ? -35.379 5.641 26.196 1.00 84.50 84 GLU A O 1
ATOM 660 N N . ALA A 1 85 ? -37.076 6.590 27.300 1.00 84.75 85 ALA A N 1
ATOM 661 C CA . ALA A 1 85 ? -37.524 7.387 26.156 1.00 84.75 85 ALA A CA 1
ATOM 662 C C . ALA A 1 85 ? -36.444 8.359 25.638 1.00 84.75 85 ALA A C 1
ATOM 664 O O . ALA A 1 85 ? -36.293 8.542 24.427 1.00 84.75 85 ALA A O 1
ATOM 665 N N . ILE A 1 86 ? -35.671 8.979 26.539 1.00 85.25 86 ILE A N 1
ATOM 666 C CA . ILE A 1 86 ? -34.537 9.841 26.170 1.00 85.25 86 ILE A CA 1
ATOM 667 C C . ILE A 1 86 ? -33.443 9.022 25.481 1.00 85.25 86 ILE A C 1
ATOM 669 O O . ILE A 1 86 ? -32.900 9.459 24.463 1.00 85.25 86 ILE A O 1
ATOM 673 N N . PHE A 1 87 ? -33.134 7.839 26.016 1.00 88.12 87 PHE A N 1
ATOM 674 C CA . PHE A 1 87 ? -32.146 6.935 25.439 1.00 88.12 87 PHE A CA 1
ATOM 675 C C . PHE A 1 87 ? -32.550 6.482 24.032 1.00 88.12 87 PHE A C 1
ATOM 677 O O . PHE A 1 87 ? -31.774 6.661 23.095 1.00 88.12 87 PHE A O 1
ATOM 684 N N . GLU A 1 88 ? -33.776 5.987 23.847 1.00 88.88 88 GLU A N 1
ATOM 685 C CA . GLU A 1 88 ? -34.276 5.584 22.529 1.00 88.88 88 GLU A CA 1
ATOM 686 C C . GLU A 1 88 ? -34.230 6.732 21.518 1.00 88.88 88 GLU A C 1
ATOM 688 O O . GLU A 1 88 ? -33.850 6.541 20.361 1.00 88.88 88 GLU A O 1
ATOM 693 N N . TYR A 1 89 ? -34.594 7.943 21.947 1.00 88.00 89 TYR A N 1
ATOM 694 C CA . TYR A 1 89 ? -34.524 9.122 21.095 1.00 88.00 89 TYR A CA 1
ATOM 695 C C . TYR A 1 89 ? -33.083 9.445 20.681 1.00 88.00 89 TYR A C 1
ATOM 697 O O . TYR A 1 89 ? -32.833 9.700 19.503 1.00 88.00 89 TYR A O 1
ATOM 705 N N . ALA A 1 90 ? -32.127 9.392 21.613 1.00 89.38 90 ALA A N 1
ATOM 706 C CA . ALA A 1 90 ? -30.711 9.607 21.317 1.00 89.38 90 ALA A CA 1
ATOM 707 C C . ALA A 1 90 ? -30.158 8.540 20.358 1.00 89.38 90 ALA A C 1
ATOM 709 O O . ALA A 1 90 ? -29.466 8.874 19.399 1.00 89.38 90 ALA A O 1
ATOM 710 N N . VAL A 1 91 ? -30.530 7.272 20.555 1.00 93.25 91 VAL A N 1
ATOM 711 C CA . VAL A 1 91 ? -30.163 6.173 19.651 1.00 93.25 91 VAL A CA 1
ATOM 712 C C . VAL A 1 91 ? -30.706 6.421 18.241 1.00 93.25 91 VAL A C 1
ATOM 714 O O . VAL A 1 91 ? -29.966 6.303 17.267 1.00 93.25 91 VAL A O 1
ATOM 717 N N . ARG A 1 92 ? -31.976 6.826 18.108 1.00 92.75 92 ARG A N 1
ATOM 718 C CA . ARG A 1 92 ? -32.579 7.146 16.801 1.00 92.75 92 ARG A CA 1
ATOM 719 C C . ARG A 1 92 ? -31.894 8.327 16.109 1.00 92.75 92 ARG A C 1
ATOM 721 O O . ARG A 1 92 ? -31.742 8.286 14.890 1.00 92.75 92 ARG A O 1
ATOM 728 N N . GLN A 1 93 ? -31.473 9.343 16.864 1.00 89.81 93 GLN A N 1
ATOM 729 C CA . GLN A 1 93 ? -30.697 10.467 16.329 1.00 89.81 93 GLN A CA 1
ATOM 730 C C . GLN A 1 93 ? -29.335 10.003 15.803 1.00 89.81 93 GLN A C 1
ATOM 732 O O . GLN A 1 93 ? -29.030 10.260 14.642 1.00 89.81 93 GLN A O 1
ATOM 737 N N . ASN A 1 94 ? -28.585 9.217 16.583 1.00 91.00 94 ASN A N 1
ATOM 738 C CA . ASN A 1 94 ? -27.301 8.657 16.146 1.00 91.00 94 ASN A CA 1
ATOM 739 C C . ASN A 1 94 ? -27.440 7.818 14.867 1.00 91.00 94 ASN A C 1
ATOM 741 O O . ASN A 1 94 ? -26.651 7.974 13.941 1.00 91.00 94 ASN A O 1
ATOM 745 N N . ILE A 1 95 ? -28.474 6.973 14.773 1.00 91.50 95 ILE A N 1
ATOM 746 C CA . ILE A 1 95 ? -28.747 6.178 13.563 1.00 91.50 95 ILE A CA 1
ATOM 747 C C . ILE A 1 95 ? -29.027 7.086 12.356 1.00 91.50 95 ILE A C 1
ATOM 749 O O . ILE A 1 95 ? -28.600 6.789 11.239 1.00 91.50 95 ILE A O 1
ATOM 753 N N . HIS A 1 96 ? -29.769 8.181 12.547 1.00 89.75 96 HIS A N 1
ATOM 754 C CA . HIS A 1 96 ? -30.062 9.120 11.467 1.00 89.75 96 HIS A CA 1
ATOM 755 C C . HIS A 1 96 ? -28.800 9.856 11.000 1.00 89.75 96 HIS A C 1
ATOM 757 O O . HIS A 1 96 ? -28.558 9.948 9.797 1.00 89.75 96 HIS A O 1
ATOM 763 N N . GLU A 1 97 ? -27.975 10.321 11.937 1.00 88.75 97 GLU A N 1
ATOM 764 C CA . GLU A 1 97 ? -26.692 10.968 11.655 1.00 88.75 97 GLU A CA 1
ATOM 765 C C . GLU A 1 97 ? -25.721 10.019 10.941 1.00 88.75 97 GLU A C 1
ATOM 767 O O . GLU A 1 97 ? -25.109 10.402 9.945 1.00 88.75 97 GLU A O 1
ATOM 772 N N . GLU A 1 98 ? -25.632 8.759 11.372 1.00 84.88 98 GLU A N 1
ATOM 773 C CA . GLU A 1 98 ? -24.783 7.748 10.742 1.00 84.88 98 GLU A CA 1
ATOM 774 C C . GLU A 1 98 ? -25.203 7.474 9.291 1.00 84.88 98 GLU A C 1
ATOM 776 O O . GLU A 1 98 ? -24.353 7.445 8.401 1.00 84.88 98 GLU A O 1
ATOM 781 N N . ARG A 1 99 ? -26.512 7.373 9.011 1.00 85.62 99 ARG A N 1
ATOM 782 C CA . ARG A 1 99 ? -27.033 7.231 7.636 1.00 85.62 99 ARG A CA 1
ATOM 783 C C . ARG A 1 99 ? -26.681 8.427 6.752 1.00 85.62 99 ARG A C 1
ATOM 785 O O . ARG A 1 99 ? -26.312 8.242 5.594 1.00 85.62 99 ARG A O 1
ATOM 792 N N . GLN A 1 100 ? -26.766 9.648 7.283 1.00 81.88 100 GLN A N 1
ATOM 793 C CA . GLN A 1 100 ? -26.345 10.852 6.556 1.00 81.88 100 GLN A CA 1
ATOM 794 C C . GLN A 1 100 ? -24.832 10.855 6.304 1.00 81.88 100 GLN A C 1
ATOM 796 O O . GLN A 1 100 ? -24.371 11.271 5.243 1.00 81.88 100 GLN A O 1
ATOM 801 N N . ASN A 1 101 ? -24.041 10.362 7.256 1.00 79.25 101 ASN A N 1
ATOM 802 C CA . ASN A 1 101 ? -22.589 10.336 7.135 1.00 79.25 101 ASN A CA 1
ATOM 803 C C . ASN A 1 101 ? -22.096 9.251 6.163 1.00 79.25 101 ASN A C 1
ATOM 805 O O . ASN A 1 101 ? -21.153 9.491 5.415 1.00 79.25 101 ASN A O 1
ATOM 809 N N . GLN A 1 102 ? -22.776 8.102 6.094 1.00 77.56 102 GLN A N 1
ATOM 810 C CA . GLN A 1 102 ? -22.528 7.070 5.080 1.00 77.56 102 GLN A CA 1
ATOM 811 C C . GLN A 1 102 ? -22.670 7.630 3.655 1.00 77.56 102 GLN A C 1
ATOM 813 O O . GLN A 1 102 ? -21.815 7.371 2.813 1.00 77.56 102 GLN A O 1
ATOM 818 N N . LEU A 1 103 ? -23.679 8.474 3.406 1.00 67.25 103 LEU A N 1
ATOM 819 C CA . LEU A 1 103 ? -23.860 9.171 2.124 1.00 67.25 103 LEU A CA 1
ATOM 820 C C . LEU A 1 103 ? -22.753 10.202 1.838 1.00 67.25 103 LEU A C 1
ATOM 822 O O . LEU A 1 103 ? -22.408 10.420 0.680 1.00 67.25 103 LEU A O 1
ATOM 826 N N . ARG A 1 104 ? -22.177 10.828 2.874 1.00 69.94 104 ARG A N 1
ATOM 827 C CA . ARG A 1 104 ? -21.048 11.771 2.735 1.00 69.94 104 ARG A CA 1
ATOM 828 C C . ARG A 1 104 ? -19.714 11.075 2.474 1.00 69.94 104 ARG A C 1
ATOM 830 O O . ARG A 1 104 ? -18.862 11.647 1.805 1.00 69.94 104 ARG A O 1
ATOM 837 N N . TRP A 1 105 ? -19.514 9.882 3.030 1.00 69.62 105 TRP A N 1
ATOM 838 C CA . TRP A 1 105 ? -18.275 9.107 2.891 1.00 69.62 105 TRP A CA 1
ATOM 839 C C . TRP A 1 105 ? -18.289 8.129 1.717 1.00 69.62 105 TRP A C 1
ATOM 841 O O . TRP A 1 105 ? -17.270 7.503 1.422 1.00 69.62 105 TRP A O 1
ATOM 851 N N . GLN A 1 106 ? -19.416 8.004 1.022 1.00 70.69 106 GLN A N 1
ATOM 852 C CA . GLN A 1 106 ? -19.487 7.259 -0.221 1.00 70.69 106 GLN A CA 1
ATOM 853 C C . GLN A 1 106 ? -18.683 7.993 -1.304 1.00 70.69 106 GLN A C 1
ATOM 855 O O . GLN A 1 106 ? -19.053 9.080 -1.746 1.00 70.69 106 GLN A O 1
ATOM 860 N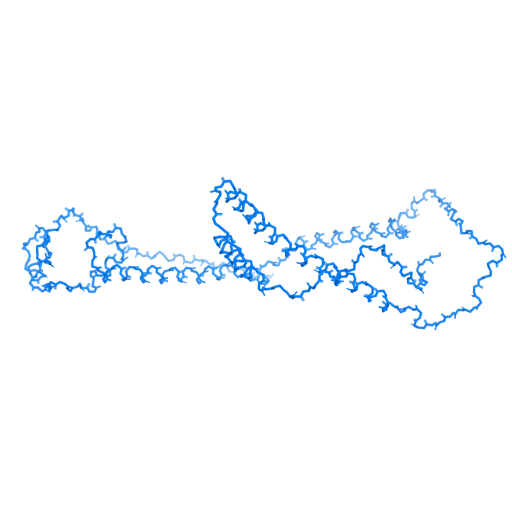 N . VAL A 1 107 ? -17.570 7.390 -1.732 1.00 64.06 107 VAL A N 1
ATOM 861 C CA . VAL A 1 107 ? -16.761 7.886 -2.853 1.00 64.06 107 VAL A CA 1
ATOM 862 C C . VAL A 1 107 ? -17.615 7.826 -4.114 1.00 64.06 107 VAL A C 1
ATOM 864 O O . VAL A 1 107 ? -17.967 6.746 -4.593 1.00 64.06 107 VAL A O 1
ATOM 867 N N . LYS A 1 108 ? -17.977 8.991 -4.645 1.00 66.31 108 LYS A N 1
ATOM 868 C CA . LYS A 1 108 ? -18.706 9.085 -5.903 1.00 66.31 108 LYS A CA 1
ATOM 869 C C . LYS A 1 108 ? -17.732 8.860 -7.051 1.00 66.31 108 LYS A C 1
ATOM 871 O O . LYS A 1 108 ? -16.861 9.681 -7.329 1.00 66.31 108 LYS A O 1
ATOM 876 N N . VAL A 1 109 ? -17.868 7.716 -7.705 1.00 64.62 109 VAL A N 1
ATOM 877 C CA . VAL A 1 109 ? -17.100 7.402 -8.909 1.00 64.62 109 VAL A CA 1
ATOM 878 C C . VAL A 1 109 ? -17.515 8.389 -10.004 1.00 64.62 109 VAL A C 1
ATOM 880 O O . VAL A 1 109 ? -18.655 8.350 -10.457 1.00 64.62 109 VAL A O 1
ATOM 883 N N . GLY A 1 110 ? -16.599 9.272 -10.411 1.00 65.06 110 GLY A N 1
ATOM 884 C CA . GLY A 1 110 ? -16.809 10.232 -11.503 1.00 65.06 110 GLY A CA 1
ATOM 885 C C . GLY A 1 110 ? -17.137 11.677 -11.102 1.00 65.06 110 GLY A C 1
ATOM 886 O O . GLY A 1 110 ? -17.340 12.485 -12.003 1.00 65.06 110 GLY A O 1
ATOM 887 N N . ASP A 1 111 ? -17.160 12.022 -9.807 1.00 65.75 111 ASP A N 1
ATOM 888 C CA . ASP A 1 111 ? -17.435 13.406 -9.360 1.00 65.75 111 ASP A CA 1
ATOM 889 C C . ASP A 1 111 ? -16.236 14.359 -9.524 1.00 65.75 111 ASP A C 1
ATOM 891 O O . ASP A 1 111 ? -16.445 15.566 -9.603 1.00 65.75 111 ASP A O 1
ATOM 895 N N . ASP A 1 112 ? -15.016 13.830 -9.672 1.00 67.25 112 ASP A N 1
ATOM 896 C CA . ASP A 1 112 ? -13.809 14.616 -9.962 1.00 67.25 112 ASP A CA 1
ATOM 897 C C . ASP A 1 112 ? -13.274 14.291 -11.368 1.00 67.25 112 ASP A C 1
ATOM 899 O O . ASP A 1 112 ? -12.290 13.557 -11.523 1.00 67.25 112 ASP A O 1
ATOM 903 N N . PRO A 1 113 ? -13.925 14.782 -12.440 1.00 74.56 113 PRO A N 1
ATOM 904 C CA . PRO A 1 113 ? -13.319 14.739 -13.757 1.00 74.56 113 PRO A CA 1
ATOM 905 C C . PRO A 1 113 ? -12.055 15.605 -13.735 1.00 74.56 113 PRO A C 1
ATOM 907 O O . PRO A 1 113 ? -12.102 16.772 -13.350 1.00 74.56 113 PRO A O 1
ATOM 910 N N . ILE A 1 114 ? -10.930 15.031 -14.173 1.00 80.75 114 ILE A N 1
ATOM 911 C CA . ILE A 1 114 ? -9.657 15.746 -14.337 1.00 80.75 114 ILE A CA 1
ATOM 912 C C . ILE A 1 114 ? -9.925 17.059 -15.080 1.00 80.75 114 ILE A C 1
ATOM 914 O O . ILE A 1 114 ? -10.551 17.055 -16.149 1.00 80.75 114 ILE A O 1
ATOM 918 N N . SER A 1 115 ? -9.452 18.177 -14.524 1.00 87.69 115 SER A N 1
ATOM 919 C CA . SER A 1 115 ? -9.619 19.482 -15.162 1.00 87.69 115 SER A CA 1
ATOM 920 C C . SER A 1 115 ? -8.987 19.462 -16.553 1.00 87.69 115 SER A C 1
ATOM 922 O O . SER A 1 115 ? -7.952 18.831 -16.772 1.00 87.69 115 SER A O 1
ATOM 924 N N . ALA A 1 116 ? -9.565 20.185 -17.515 1.00 88.44 116 ALA A N 1
ATOM 925 C CA . ALA A 1 116 ? -9.005 20.251 -18.865 1.00 88.44 116 ALA A CA 1
ATOM 926 C C . ALA A 1 116 ? -7.523 20.675 -18.848 1.00 88.44 116 ALA A C 1
ATOM 928 O O . ALA A 1 116 ? -6.719 20.119 -19.590 1.00 88.44 116 ALA A O 1
ATOM 929 N N . GLN A 1 117 ? -7.146 21.594 -17.952 1.00 92.25 117 GLN A N 1
ATOM 930 C CA . GLN A 1 117 ? -5.763 22.052 -17.786 1.00 92.25 117 GLN A CA 1
ATOM 931 C C . GLN A 1 117 ? -4.828 20.949 -17.279 1.00 92.25 117 GLN A C 1
ATOM 933 O O . GLN A 1 117 ? -3.721 20.794 -17.786 1.00 92.25 117 GLN A O 1
ATOM 938 N N . GLU A 1 118 ? -5.274 20.162 -16.302 1.00 91.25 118 GLU A N 1
ATOM 939 C CA . GLU A 1 118 ? -4.506 19.030 -15.774 1.00 91.25 118 GLU A CA 1
ATOM 940 C C . GLU A 1 118 ? -4.358 17.937 -16.828 1.00 91.25 118 GLU A C 1
ATOM 942 O O . GLU A 1 118 ? -3.280 17.375 -16.997 1.00 91.25 118 GLU A O 1
ATOM 947 N N . ARG A 1 119 ? -5.413 17.691 -17.608 1.00 92.19 119 ARG A N 1
ATOM 948 C CA . ARG A 1 119 ? -5.367 16.755 -18.730 1.00 92.19 119 ARG A CA 1
ATOM 949 C C . ARG A 1 119 ? -4.345 17.186 -19.785 1.00 92.19 119 ARG A C 1
ATOM 951 O O . ARG A 1 119 ? -3.622 16.332 -20.289 1.00 92.19 119 ARG A O 1
ATOM 958 N N . TYR A 1 120 ? -4.268 18.480 -20.101 1.00 96.06 120 TYR A N 1
ATOM 959 C CA . TYR A 1 120 ? -3.245 19.006 -21.009 1.00 96.06 120 TYR A CA 1
ATOM 960 C C . TYR A 1 120 ? -1.834 18.842 -20.441 1.00 96.06 120 TYR A C 1
ATOM 962 O O . TYR A 1 120 ? -0.974 18.333 -21.154 1.00 96.06 120 TYR A O 1
ATOM 970 N N . LYS A 1 121 ? -1.618 19.162 -19.158 1.00 96.56 121 LYS A N 1
ATOM 971 C CA . LYS A 1 121 ? -0.322 18.943 -18.495 1.00 96.56 121 LYS A CA 1
ATOM 972 C C . LYS A 1 121 ? 0.122 17.484 -18.562 1.00 96.56 121 LYS A C 1
ATOM 974 O O . LYS A 1 121 ? 1.242 17.208 -18.959 1.00 96.56 121 LYS A O 1
ATOM 979 N N . ILE A 1 122 ? -0.776 16.539 -18.276 1.00 95.62 122 ILE A N 1
ATOM 980 C CA . ILE A 1 122 ? -0.467 15.101 -18.350 1.00 95.62 122 ILE A CA 1
ATOM 981 C C . ILE A 1 122 ? -0.038 14.689 -19.766 1.00 95.62 122 ILE A C 1
ATOM 983 O O . ILE A 1 122 ? 0.862 13.864 -19.931 1.00 95.62 122 ILE A O 1
ATOM 987 N N . LEU A 1 123 ? -0.687 15.230 -20.800 1.00 96.38 123 LEU A N 1
ATOM 988 C CA . LEU A 1 123 ? -0.327 14.935 -22.188 1.00 96.38 123 LEU A CA 1
ATOM 989 C C . LEU A 1 123 ? 1.037 15.526 -22.561 1.00 96.38 123 LEU A C 1
ATOM 991 O O . LEU A 1 123 ? 1.820 14.856 -23.234 1.00 96.38 123 LEU A O 1
ATOM 995 N N . GLU A 1 124 ? 1.331 16.738 -22.103 1.00 96.94 124 GLU A N 1
ATOM 996 C CA . GLU A 1 124 ? 2.614 17.408 -22.307 1.00 96.94 124 GLU A CA 1
ATOM 997 C C . GLU A 1 124 ? 3.758 16.678 -21.585 1.00 96.94 124 GLU A C 1
ATOM 999 O O . GLU A 1 124 ? 4.762 16.332 -22.210 1.00 96.94 124 GLU A O 1
ATOM 1004 N N . ASP A 1 125 ? 3.570 16.321 -20.314 1.00 96.62 125 ASP A N 1
ATOM 1005 C CA . ASP A 1 125 ? 4.528 15.548 -19.514 1.00 96.62 125 ASP A CA 1
ATOM 1006 C C . ASP A 1 125 ? 4.811 14.180 -20.149 1.00 96.62 125 ASP A C 1
ATOM 1008 O O . ASP A 1 125 ? 5.951 13.720 -20.233 1.00 96.62 125 ASP A O 1
ATOM 1012 N N . ARG A 1 126 ? 3.770 13.519 -20.669 1.00 95.69 126 ARG A N 1
ATOM 1013 C CA . ARG A 1 126 ? 3.932 12.249 -21.381 1.00 95.69 126 ARG A CA 1
ATOM 1014 C C . ARG A 1 126 ? 4.736 12.427 -22.668 1.00 95.69 126 ARG A C 1
ATOM 1016 O O . ARG A 1 126 ? 5.570 11.577 -22.978 1.00 95.69 126 ARG A O 1
ATOM 1023 N N . ASN A 1 127 ? 4.479 13.492 -23.425 1.00 94.62 127 ASN A N 1
ATOM 1024 C CA . ASN A 1 127 ? 5.170 13.746 -24.687 1.00 94.62 127 ASN A CA 1
ATOM 1025 C C . ASN A 1 127 ? 6.646 14.101 -24.454 1.00 94.62 127 ASN A C 1
ATOM 1027 O O . ASN A 1 127 ? 7.528 13.559 -25.115 1.00 94.62 127 ASN A O 1
ATOM 1031 N N . THR A 1 128 ? 6.928 14.939 -23.457 1.00 93.56 128 THR A N 1
ATOM 1032 C CA . THR A 1 128 ? 8.299 15.297 -23.062 1.00 93.56 128 THR A CA 1
ATOM 1033 C C . THR A 1 128 ? 9.082 14.083 -22.561 1.00 93.56 128 THR A C 1
ATOM 1035 O O . THR A 1 128 ? 10.211 13.867 -23.003 1.00 93.56 128 THR A O 1
ATOM 1038 N N . ALA A 1 129 ? 8.478 13.230 -21.726 1.00 90.94 129 ALA A N 1
ATOM 1039 C CA . ALA A 1 129 ? 9.097 11.985 -21.271 1.00 90.94 129 ALA A CA 1
ATOM 1040 C C . ALA A 1 129 ? 9.369 11.005 -22.425 1.00 90.94 129 ALA A C 1
ATOM 1042 O O . ALA A 1 129 ? 10.430 10.383 -22.474 1.00 90.94 129 ALA A O 1
ATOM 1043 N N . MET A 1 130 ? 8.439 10.889 -23.378 1.00 87.44 130 MET A N 1
ATOM 1044 C CA . MET A 1 130 ? 8.612 10.047 -24.565 1.00 87.44 130 MET A CA 1
ATOM 1045 C C . MET A 1 130 ? 9.764 10.544 -25.445 1.00 87.44 130 MET A C 1
ATOM 1047 O O . MET A 1 130 ? 10.601 9.750 -25.867 1.00 87.44 130 MET A O 1
ATOM 1051 N N . ASN A 1 131 ? 9.834 11.853 -25.693 1.00 85.69 131 ASN A N 1
ATOM 1052 C CA . ASN A 1 131 ? 10.907 12.454 -26.483 1.00 85.69 131 ASN A CA 1
ATOM 1053 C C . ASN A 1 131 ? 12.267 12.282 -25.798 1.00 85.69 131 ASN A C 1
ATOM 1055 O O . ASN A 1 131 ? 13.247 11.928 -26.448 1.00 85.69 131 ASN A O 1
ATOM 1059 N N . HIS A 1 132 ? 12.320 12.453 -24.475 1.00 86.69 132 HIS A N 1
ATOM 1060 C CA . HIS A 1 132 ? 13.532 12.214 -23.693 1.00 86.69 132 HIS A CA 1
ATOM 1061 C C . HIS A 1 132 ? 14.007 10.761 -23.783 1.00 86.69 132 HIS A C 1
ATOM 1063 O O . HIS A 1 132 ? 15.190 10.525 -24.019 1.00 86.69 132 HIS A O 1
ATOM 1069 N N . TYR A 1 133 ? 13.095 9.795 -23.653 1.00 78.81 133 TYR A N 1
ATOM 1070 C CA . TYR A 1 133 ? 13.420 8.374 -23.773 1.00 78.81 133 TYR A CA 1
ATOM 1071 C C . TYR A 1 133 ? 13.946 8.016 -25.171 1.00 78.81 133 TYR A C 1
ATOM 1073 O O . TYR A 1 133 ? 14.969 7.337 -25.289 1.00 78.81 133 TYR A O 1
ATOM 1081 N N . LYS A 1 134 ? 13.303 8.529 -26.229 1.00 79.19 134 LYS A N 1
ATOM 1082 C CA . LYS A 1 134 ? 13.748 8.342 -27.619 1.00 79.19 134 LYS A CA 1
ATOM 1083 C C . LYS A 1 134 ? 15.166 8.869 -27.843 1.00 79.19 134 LYS A C 1
ATOM 1085 O O . LYS A 1 134 ? 16.011 8.137 -28.346 1.00 79.19 134 LYS A O 1
ATOM 1090 N N . LEU A 1 135 ? 15.453 10.079 -27.366 1.00 74.81 135 LEU A N 1
ATOM 1091 C CA . LEU A 1 135 ? 16.769 10.710 -27.497 1.00 74.81 135 LEU A CA 1
ATOM 1092 C C . LEU A 1 135 ? 17.855 10.033 -26.645 1.00 74.81 135 LEU A C 1
ATOM 1094 O O . LEU A 1 135 ? 18.965 9.813 -27.120 1.00 74.81 135 LEU A O 1
ATOM 1098 N N . LYS A 1 136 ? 17.574 9.724 -25.371 1.00 72.81 136 LYS A N 1
ATOM 1099 C CA . LYS A 1 136 ? 18.607 9.273 -24.418 1.00 72.81 136 LYS A CA 1
ATOM 1100 C C . LYS A 1 136 ? 18.789 7.766 -24.337 1.00 72.81 136 LYS A C 1
ATOM 1102 O O . LYS A 1 136 ? 19.877 7.320 -23.985 1.00 72.81 136 LYS A O 1
ATOM 1107 N N . THR A 1 137 ? 17.729 6.991 -24.545 1.00 65.25 137 THR A N 1
ATOM 1108 C CA . THR A 1 137 ? 17.757 5.539 -24.322 1.00 65.25 137 THR A CA 1
ATOM 1109 C C . THR A 1 137 ? 17.811 4.762 -25.626 1.00 65.25 137 THR A C 1
ATOM 1111 O O . THR A 1 137 ? 18.571 3.803 -25.707 1.00 65.25 137 THR A O 1
ATOM 1114 N N . ILE A 1 138 ? 17.044 5.183 -26.634 1.00 71.12 138 ILE A N 1
ATOM 1115 C CA . ILE A 1 138 ? 17.041 4.544 -27.958 1.00 71.12 138 ILE A CA 1
ATOM 1116 C C . ILE A 1 138 ? 18.115 5.168 -28.863 1.00 71.12 138 ILE A C 1
ATOM 1118 O O . ILE A 1 138 ? 18.774 4.454 -29.612 1.00 71.12 138 ILE A O 1
ATOM 1122 N N . GLY A 1 139 ? 18.359 6.477 -28.729 1.00 66.44 139 GLY A N 1
ATOM 1123 C CA . GLY A 1 139 ? 19.282 7.212 -29.595 1.00 66.44 139 GLY A CA 1
ATOM 1124 C C . GLY A 1 139 ? 18.655 7.615 -30.931 1.00 66.44 139 GLY A C 1
ATOM 1125 O O . GLY A 1 139 ? 19.384 7.860 -31.889 1.00 66.44 139 GLY A O 1
ATOM 1126 N N . ASP A 1 140 ? 17.321 7.678 -30.999 1.00 66.56 140 ASP A N 1
ATOM 1127 C CA . ASP A 1 140 ? 16.606 8.152 -32.183 1.00 66.56 140 ASP A CA 1
ATOM 1128 C C . ASP A 1 140 ? 16.947 9.624 -32.432 1.00 66.56 140 ASP A C 1
ATOM 1130 O O . ASP A 1 140 ? 16.788 10.480 -31.556 1.00 66.56 140 ASP A O 1
ATOM 1134 N N . LEU A 1 141 ? 17.415 9.909 -33.646 1.00 65.88 141 LEU A N 1
ATOM 1135 C CA . LEU A 1 141 ? 17.834 11.242 -34.058 1.00 65.88 141 LEU A CA 1
ATOM 1136 C C . LEU A 1 141 ? 16.602 12.117 -34.325 1.00 65.88 141 LEU A C 1
ATOM 1138 O O . LEU A 1 141 ? 15.708 11.746 -35.089 1.00 65.88 141 LEU A O 1
ATOM 1142 N N . VAL A 1 142 ? 16.558 13.300 -33.713 1.00 70.88 142 VAL A N 1
ATOM 1143 C CA . VAL A 1 142 ? 15.569 14.331 -34.046 1.00 70.88 142 VAL A CA 1
ATOM 1144 C C . VAL A 1 142 ? 16.058 15.055 -35.297 1.00 70.88 142 VAL A C 1
ATOM 1146 O O . VAL A 1 142 ? 17.142 15.628 -35.296 1.00 70.88 142 VAL A O 1
ATOM 1149 N N . LEU A 1 143 ? 15.257 15.018 -36.366 1.00 67.31 143 LEU A N 1
ATOM 1150 C CA . LEU A 1 143 ? 15.622 15.542 -37.690 1.00 67.31 143 LEU A CA 1
ATOM 1151 C C . LEU A 1 143 ? 16.148 16.984 -37.652 1.00 67.31 143 LEU A C 1
ATOM 1153 O O . LEU A 1 143 ? 17.160 17.269 -38.283 1.00 67.31 143 LEU A O 1
ATOM 1157 N N . GLU A 1 144 ? 15.503 17.876 -36.898 1.00 70.06 144 GLU A N 1
ATOM 1158 C CA . GLU A 1 144 ? 15.934 19.279 -36.821 1.00 70.06 144 GLU A CA 1
ATOM 1159 C C . GLU A 1 144 ? 17.279 19.449 -36.099 1.00 70.06 144 GLU A C 1
ATOM 1161 O O . GLU A 1 144 ? 18.117 20.244 -36.527 1.00 70.06 144 GLU A O 1
ATOM 1166 N N . ASP A 1 145 ? 17.539 18.652 -35.063 1.00 71.75 145 ASP A N 1
ATOM 1167 C CA . ASP A 1 145 ? 18.821 18.672 -34.353 1.00 71.75 145 ASP A CA 1
ATOM 1168 C C . ASP A 1 145 ? 19.945 18.078 -35.222 1.00 71.75 145 ASP A C 1
ATOM 1170 O O . ASP A 1 145 ? 21.064 18.592 -35.220 1.00 71.75 145 ASP A O 1
ATOM 1174 N N . GLU A 1 146 ? 19.644 17.052 -36.028 1.00 70.56 146 GLU A N 1
ATOM 1175 C CA . GLU A 1 146 ? 20.617 16.437 -36.941 1.00 70.56 146 GLU A CA 1
ATOM 117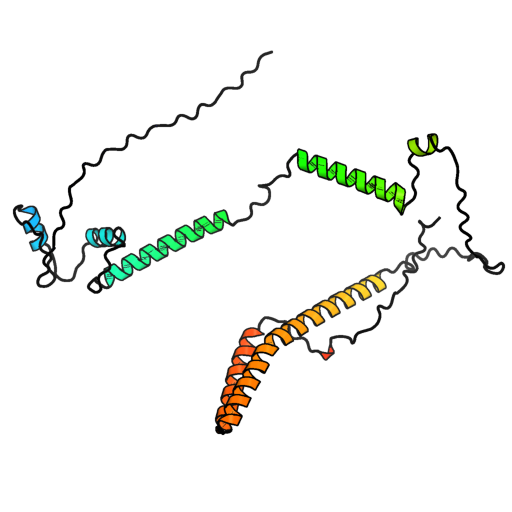6 C C . GLU A 1 146 ? 20.992 17.379 -38.094 1.00 70.56 146 GLU A C 1
ATOM 1178 O O . GLU A 1 146 ? 22.158 17.445 -38.478 1.00 70.56 146 GLU A O 1
ATOM 1183 N N . THR A 1 147 ? 20.047 18.179 -38.606 1.00 74.25 147 THR A N 1
ATOM 1184 C CA . THR A 1 147 ? 20.352 19.185 -39.645 1.00 74.25 147 THR A CA 1
ATOM 1185 C C . THR A 1 147 ? 21.287 20.295 -39.164 1.00 74.25 147 THR A C 1
ATOM 1187 O O . THR A 1 147 ? 22.001 20.882 -39.973 1.00 74.25 147 THR A O 1
ATOM 1190 N N . ASN A 1 148 ? 21.321 20.557 -37.854 1.00 77.62 148 ASN A N 1
ATOM 1191 C CA . ASN A 1 148 ? 22.179 21.570 -37.234 1.00 77.62 148 ASN A CA 1
ATOM 1192 C C . ASN A 1 148 ? 23.475 20.986 -36.650 1.00 77.62 148 ASN A C 1
ATOM 1194 O O . ASN A 1 148 ? 24.239 21.687 -35.979 1.00 77.62 148 ASN A O 1
ATOM 1198 N N . ARG A 1 149 ? 23.736 19.696 -36.870 1.00 73.62 149 ARG A N 1
ATOM 1199 C CA . ARG A 1 149 ? 24.875 19.002 -36.284 1.00 73.62 149 ARG A CA 1
ATOM 1200 C C . ARG A 1 149 ? 26.177 19.417 -36.972 1.00 73.62 149 ARG A C 1
ATOM 1202 O O . ARG A 1 149 ? 26.411 19.108 -38.134 1.00 73.62 149 ARG A O 1
ATOM 1209 N N . LEU A 1 150 ? 27.049 20.087 -36.220 1.00 79.12 150 LEU A N 1
ATOM 1210 C CA . LEU A 1 150 ? 28.334 20.589 -36.726 1.00 79.12 150 LEU A CA 1
ATOM 1211 C C . LEU A 1 150 ? 29.398 19.491 -36.868 1.00 79.12 150 LEU A C 1
ATOM 1213 O O . LEU A 1 150 ? 30.302 19.617 -37.689 1.00 79.12 150 LEU A O 1
ATOM 1217 N N . GLU A 1 151 ? 29.294 18.413 -36.085 1.00 73.75 151 GLU A N 1
ATOM 1218 C CA . GLU A 1 151 ? 30.279 17.330 -36.066 1.00 73.75 151 GLU A CA 1
ATOM 1219 C C . GLU A 1 151 ? 29.620 15.958 -35.875 1.00 73.75 151 GLU A C 1
ATOM 1221 O O . GLU A 1 151 ? 28.731 15.763 -35.037 1.00 73.75 151 GLU A O 1
ATOM 1226 N N . THR A 1 152 ? 30.088 14.970 -36.638 1.00 70.75 152 THR A N 1
ATOM 1227 C CA . THR A 1 152 ? 29.636 13.578 -36.522 1.00 70.75 152 THR A CA 1
ATOM 1228 C C . THR A 1 152 ? 30.650 12.782 -35.707 1.00 70.75 152 THR A C 1
ATOM 1230 O O . THR A 1 152 ? 31.822 12.708 -36.065 1.00 70.75 152 THR A O 1
ATOM 1233 N N . VAL A 1 153 ? 30.208 12.155 -34.614 1.00 70.44 153 VAL A N 1
ATOM 1234 C CA . VAL A 1 153 ? 31.066 11.298 -33.782 1.00 70.44 153 VAL A CA 1
ATOM 1235 C C . VAL A 1 153 ? 30.846 9.848 -34.195 1.00 70.44 153 VAL A C 1
ATOM 1237 O O . VAL A 1 153 ? 29.752 9.312 -34.023 1.00 70.44 153 VAL A O 1
ATOM 1240 N N . CYS A 1 154 ? 31.881 9.201 -34.731 1.00 61.09 154 CYS A N 1
ATOM 1241 C CA . CYS A 1 154 ? 31.853 7.768 -35.011 1.00 61.09 154 CYS A CA 1
ATOM 1242 C C . CYS A 1 154 ? 32.128 6.997 -33.713 1.00 61.09 154 CYS A C 1
ATOM 1244 O O . CYS A 1 154 ? 33.244 7.007 -33.193 1.00 61.09 154 CYS A O 1
ATOM 1246 N N . VAL A 1 155 ? 31.105 6.340 -33.164 1.00 59.72 155 VAL A N 1
ATOM 1247 C CA . VAL A 1 155 ? 31.251 5.521 -31.955 1.00 59.72 155 VAL A CA 1
ATOM 1248 C C . VAL A 1 155 ? 31.599 4.097 -32.375 1.00 59.72 155 VAL A C 1
ATOM 1250 O O . VAL A 1 155 ? 30.746 3.335 -32.824 1.00 59.72 155 VAL A O 1
ATOM 1253 N N . TYR A 1 156 ? 32.869 3.724 -32.247 1.00 58.97 156 TYR A N 1
ATOM 1254 C CA . TYR A 1 156 ? 33.325 2.386 -32.606 1.00 58.97 156 TYR A CA 1
ATOM 1255 C C . TYR A 1 156 ? 32.974 1.390 -31.491 1.00 58.97 156 TYR A C 1
ATOM 1257 O O . TYR A 1 156 ? 33.749 1.160 -30.561 1.00 58.97 156 TYR A O 1
ATOM 1265 N N . ARG A 1 157 ? 31.783 0.788 -31.561 1.00 58.75 157 ARG A N 1
ATOM 1266 C CA . ARG A 1 157 ? 31.452 -0.383 -30.738 1.00 58.75 157 ARG A CA 1
ATOM 1267 C C . ARG A 1 157 ? 32.050 -1.626 -31.393 1.00 58.75 157 ARG A C 1
ATOM 1269 O O . ARG A 1 157 ? 31.455 -2.206 -32.293 1.00 58.75 157 ARG A O 1
ATOM 1276 N N . ARG A 1 158 ? 33.236 -2.050 -30.943 1.00 58.47 158 ARG A N 1
ATOM 1277 C CA . ARG A 1 158 ? 33.780 -3.366 -31.315 1.00 58.47 158 ARG A CA 1
ATOM 1278 C C . ARG A 1 158 ? 32.921 -4.462 -30.697 1.00 58.47 158 ARG A C 1
ATOM 1280 O O . ARG A 1 158 ? 33.040 -4.739 -29.506 1.00 58.47 158 ARG A O 1
ATOM 1287 N N . THR A 1 159 ? 32.128 -5.141 -31.510 1.00 61.19 159 THR A N 1
ATOM 1288 C CA . THR A 1 159 ? 31.715 -6.511 -31.213 1.00 61.19 159 THR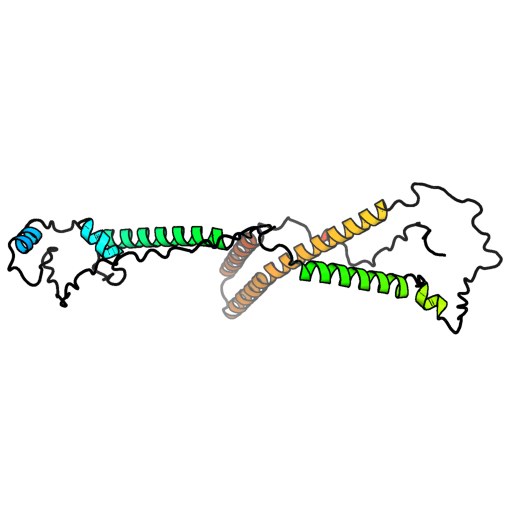 A CA 1
ATOM 1289 C C . THR A 1 159 ? 32.897 -7.424 -31.529 1.00 61.19 159 THR A C 1
ATOM 1291 O O . THR A 1 159 ? 33.294 -7.590 -32.681 1.00 61.19 159 THR A O 1
ATOM 1294 N N . LYS A 1 160 ? 33.531 -7.972 -30.488 1.00 67.56 160 LYS A N 1
ATOM 1295 C CA . LYS A 1 160 ? 34.567 -8.994 -30.655 1.00 67.56 160 LYS A CA 1
ATOM 1296 C C . LYS A 1 160 ? 33.870 -10.286 -31.087 1.00 67.56 160 LYS A C 1
ATOM 1298 O O . LYS A 1 160 ? 33.118 -10.850 -30.302 1.00 67.56 160 LYS A O 1
ATOM 1303 N N . ARG A 1 161 ? 34.109 -10.718 -32.323 1.00 61.62 161 ARG A N 1
ATOM 1304 C CA . ARG A 1 161 ? 33.766 -12.058 -32.813 1.00 61.62 161 ARG A CA 1
ATOM 1305 C C . ARG A 1 161 ? 35.076 -12.767 -33.108 1.00 61.62 161 ARG A C 1
ATOM 1307 O O . ARG A 1 161 ? 35.942 -12.174 -33.758 1.00 61.62 161 ARG A O 1
ATOM 1314 N N . ASP A 1 162 ? 35.264 -13.968 -32.580 1.00 75.81 162 ASP A N 1
ATOM 1315 C CA . ASP A 1 162 ? 36.464 -14.730 -32.900 1.00 75.81 162 ASP A CA 1
ATOM 1316 C C . ASP A 1 162 ? 36.346 -15.230 -34.349 1.00 75.81 162 ASP A C 1
ATOM 1318 O O . ASP A 1 162 ? 35.262 -15.540 -34.826 1.00 75.81 162 ASP A O 1
ATOM 1322 N N . ALA A 1 163 ? 37.454 -15.322 -35.091 1.00 71.81 163 ALA A N 1
ATOM 1323 C CA . ALA A 1 163 ? 37.429 -15.714 -36.512 1.00 71.81 163 ALA A CA 1
ATOM 1324 C C . ALA A 1 163 ? 36.897 -17.146 -36.764 1.00 71.81 163 ALA A C 1
ATOM 1326 O O . ALA A 1 163 ? 36.708 -17.545 -37.909 1.00 71.81 163 ALA A O 1
ATOM 1327 N N . LYS A 1 164 ? 36.692 -17.922 -35.692 1.00 78.19 164 LYS A N 1
ATOM 1328 C CA . LYS A 1 164 ? 36.091 -19.260 -35.698 1.00 78.19 164 LYS A CA 1
ATOM 1329 C C . LYS A 1 164 ? 34.593 -19.247 -35.375 1.00 78.19 164 LYS A C 1
ATOM 1331 O O . LYS A 1 164 ? 33.957 -20.287 -35.516 1.00 78.19 164 LYS A O 1
ATOM 1336 N N . ASP A 1 165 ? 34.046 -18.109 -34.950 1.00 71.81 165 ASP A N 1
ATOM 1337 C CA . ASP A 1 165 ? 32.616 -17.940 -34.718 1.00 71.81 165 ASP A CA 1
ATOM 1338 C C . ASP A 1 165 ? 31.930 -17.789 -36.079 1.00 71.81 165 ASP A C 1
ATOM 1340 O O . ASP A 1 165 ? 31.723 -16.681 -36.582 1.00 71.81 165 ASP A O 1
ATOM 1344 N N . LEU A 1 166 ? 31.609 -18.921 -36.711 1.00 73.06 166 LEU A N 1
ATOM 1345 C CA . LEU A 1 166 ? 30.655 -18.920 -37.812 1.00 73.06 166 LEU A CA 1
ATOM 1346 C C . LEU A 1 166 ? 29.300 -18.453 -37.273 1.00 73.06 166 LEU A C 1
ATOM 1348 O O . LEU A 1 166 ? 28.889 -18.825 -36.169 1.00 73.06 166 LEU A O 1
ATOM 1352 N N . ALA A 1 167 ? 28.605 -17.623 -38.054 1.00 66.75 167 ALA A N 1
ATOM 1353 C CA . ALA A 1 167 ? 27.199 -17.371 -37.784 1.00 66.75 167 ALA A CA 1
ATOM 1354 C C . ALA A 1 167 ? 26.471 -18.729 -37.778 1.00 66.75 167 ALA A C 1
ATOM 1356 O O . ALA A 1 167 ? 26.806 -19.583 -38.597 1.00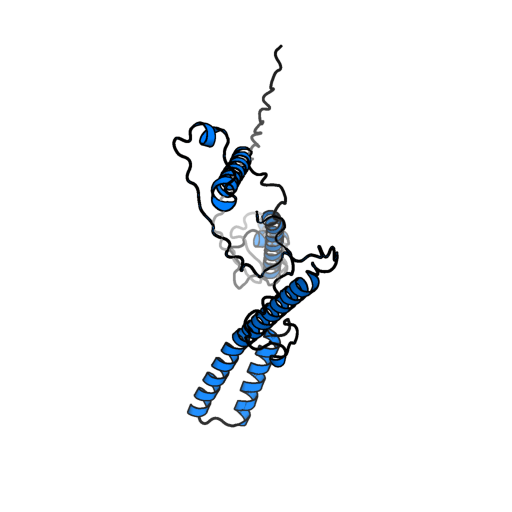 66.75 167 ALA A O 1
ATOM 1357 N N . PRO A 1 168 ? 25.527 -18.969 -36.854 1.00 67.12 168 PRO A N 1
ATOM 1358 C CA . PRO A 1 168 ? 24.761 -20.206 -36.877 1.00 67.12 168 PRO A CA 1
ATOM 1359 C C . PRO A 1 168 ? 24.048 -20.328 -38.233 1.00 67.12 168 PRO A C 1
ATOM 1361 O O . PRO A 1 168 ? 23.239 -19.463 -38.568 1.00 67.12 168 PRO A O 1
ATOM 1364 N N . ASP A 1 169 ? 24.379 -21.374 -38.998 1.00 65.38 169 ASP A N 1
ATOM 1365 C CA . ASP A 1 169 ? 23.865 -21.612 -40.360 1.00 65.38 169 ASP A CA 1
ATOM 1366 C C . ASP A 1 169 ? 22.353 -21.893 -40.374 1.00 65.38 169 ASP A C 1
ATOM 1368 O O . ASP A 1 169 ? 21.664 -21.592 -41.349 1.00 65.38 169 ASP A O 1
ATOM 1372 N N . ASP A 1 170 ? 21.810 -22.385 -39.259 1.00 66.19 170 ASP A N 1
ATOM 1373 C CA . ASP A 1 170 ? 20.390 -22.673 -39.118 1.00 66.19 170 ASP A CA 1
ATOM 1374 C C . ASP A 1 170 ? 19.686 -21.535 -38.375 1.00 66.19 170 ASP A C 1
ATOM 1376 O O . ASP A 1 170 ? 19.707 -21.430 -37.143 1.00 66.19 170 ASP A O 1
ATOM 1380 N N . ALA A 1 171 ? 18.997 -20.676 -39.126 1.00 64.38 171 ALA A N 1
ATOM 1381 C CA . ALA A 1 171 ? 17.939 -19.852 -38.561 1.00 64.38 171 ALA A CA 1
ATOM 1382 C C . ALA A 1 171 ? 16.828 -20.780 -38.036 1.00 64.38 171 ALA A C 1
ATOM 1384 O O . ALA A 1 171 ? 15.922 -21.184 -38.764 1.00 64.38 171 ALA A O 1
ATOM 1385 N N . THR A 1 172 ? 16.898 -21.155 -36.760 1.00 62.84 172 THR A N 1
ATOM 1386 C CA . THR A 1 172 ? 15.872 -21.991 -36.137 1.00 62.84 172 THR A CA 1
ATOM 1387 C C . THR A 1 172 ? 14.627 -21.153 -35.847 1.00 62.84 172 THR A C 1
ATOM 1389 O O . THR A 1 172 ? 14.545 -20.481 -34.819 1.00 62.84 172 THR A O 1
ATOM 1392 N N . PHE A 1 173 ? 13.628 -21.219 -36.729 1.00 62.19 173 PHE A N 1
ATOM 1393 C CA . PHE A 1 173 ? 12.277 -20.694 -36.490 1.00 62.19 173 PHE A CA 1
ATOM 1394 C C . PHE A 1 173 ? 11.487 -21.635 -35.573 1.00 62.19 173 PHE A C 1
ATOM 1396 O O . PHE A 1 173 ? 10.454 -22.193 -35.944 1.00 62.19 173 PHE A O 1
ATOM 1403 N N . ASN A 1 174 ? 11.992 -21.865 -34.363 1.00 66.31 174 ASN A N 1
ATOM 1404 C CA . ASN A 1 174 ? 11.246 -22.615 -33.367 1.00 66.31 174 ASN A CA 1
ATOM 1405 C C . ASN A 1 174 ? 10.260 -21.667 -32.673 1.00 66.31 174 ASN A C 1
ATOM 1407 O O . ASN A 1 174 ? 10.638 -20.903 -31.794 1.00 66.31 174 ASN A O 1
ATOM 1411 N N . VAL A 1 175 ? 8.980 -21.736 -33.040 1.00 64.06 175 VAL A N 1
ATOM 1412 C CA . VAL A 1 175 ? 7.907 -20.915 -32.441 1.00 64.06 175 VAL A CA 1
ATOM 1413 C C . VAL A 1 175 ? 7.824 -21.091 -30.913 1.00 64.06 175 VAL A C 1
ATOM 1415 O O . VAL A 1 175 ? 7.371 -20.193 -30.207 1.00 64.06 175 VAL A O 1
ATOM 1418 N N . TYR A 1 176 ? 8.308 -22.221 -30.387 1.00 62.38 176 TYR A N 1
ATOM 1419 C CA . TYR A 1 176 ? 8.317 -22.541 -28.961 1.00 62.38 176 TYR A CA 1
ATOM 1420 C C . TYR A 1 176 ? 9.670 -22.299 -28.264 1.00 62.38 176 TYR A C 1
ATOM 1422 O O . TYR A 1 176 ? 9.769 -22.565 -27.070 1.00 62.38 176 TYR A O 1
ATOM 1430 N N . SER A 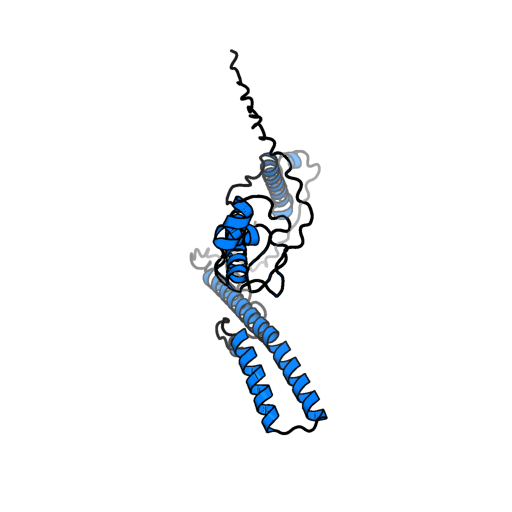1 177 ? 10.712 -21.785 -28.939 1.00 59.97 177 SER A N 1
ATOM 1431 C CA . SER A 1 177 ? 11.968 -21.402 -28.252 1.00 59.97 177 SER A CA 1
ATOM 1432 C C . SER A 1 177 ? 11.769 -20.207 -27.315 1.00 59.97 177 SER A C 1
ATOM 1434 O O . SER A 1 177 ? 12.436 -20.085 -26.292 1.00 59.97 177 SER A O 1
ATOM 1436 N N . SER A 1 178 ? 10.766 -19.375 -27.606 1.00 62.28 178 SER A N 1
ATOM 1437 C CA . SER A 1 178 ? 10.305 -18.277 -26.754 1.00 62.28 178 SER A CA 1
ATOM 1438 C C . SER A 1 178 ? 9.323 -18.745 -25.672 1.00 62.28 178 SER A C 1
ATOM 1440 O O . SER A 1 178 ? 8.331 -18.062 -25.395 1.00 62.28 178 SER A O 1
ATOM 1442 N N . ASP A 1 179 ? 9.544 -19.916 -25.059 1.00 65.69 179 ASP A N 1
ATOM 1443 C CA . ASP A 1 179 ? 8.651 -20.411 -24.010 1.00 65.69 179 ASP A CA 1
ATOM 1444 C C . ASP A 1 179 ? 8.841 -19.650 -22.685 1.00 65.69 179 ASP A C 1
ATOM 1446 O O . ASP A 1 179 ? 9.484 -20.082 -21.720 1.00 65.69 179 ASP A O 1
ATOM 1450 N N . LEU A 1 180 ? 8.205 -18.477 -22.633 1.00 71.38 180 LEU A N 1
ATOM 1451 C CA . LEU A 1 180 ? 8.072 -17.622 -21.456 1.00 71.38 180 LEU A CA 1
ATOM 1452 C C . LEU A 1 180 ? 7.339 -18.322 -20.305 1.00 71.38 180 LEU A C 1
ATOM 1454 O O . LEU A 1 180 ? 7.268 -17.762 -19.210 1.00 71.38 180 LEU A O 1
ATOM 1458 N N . TRP A 1 181 ? 6.756 -19.505 -20.518 1.00 76.50 181 TRP A N 1
ATOM 1459 C CA . TRP A 1 181 ? 6.037 -20.241 -19.488 1.00 76.50 181 TRP A CA 1
ATOM 1460 C C . TRP A 1 181 ? 6.922 -20.550 -18.287 1.00 76.50 181 TRP A C 1
ATOM 1462 O O . TRP A 1 181 ? 6.505 -20.312 -17.153 1.00 76.50 181 TRP A O 1
ATOM 1472 N N . SER A 1 182 ? 8.167 -20.963 -18.528 1.00 75.12 182 SER A N 1
ATOM 1473 C CA . SER A 1 182 ? 9.169 -21.208 -17.485 1.00 75.12 182 SER A CA 1
ATOM 1474 C C . SER A 1 182 ? 9.450 -19.952 -16.645 1.00 75.12 182 SER A C 1
ATOM 1476 O O . SER A 1 182 ? 9.409 -19.995 -15.413 1.00 75.12 182 SER A O 1
ATOM 1478 N N . VAL A 1 183 ? 9.634 -18.801 -17.301 1.00 77.81 183 VAL A N 1
ATOM 1479 C CA . VAL A 1 183 ? 9.855 -17.494 -16.662 1.00 77.81 183 VAL A CA 1
ATOM 1480 C C . VAL A 1 183 ? 8.620 -17.050 -15.873 1.00 77.81 183 VAL A C 1
ATOM 1482 O O . VAL A 1 183 ? 8.737 -16.607 -14.729 1.00 77.81 183 VAL A O 1
ATOM 1485 N N . ARG A 1 184 ? 7.419 -17.220 -16.442 1.00 82.88 184 ARG A N 1
ATOM 1486 C CA . ARG A 1 184 ? 6.139 -16.915 -15.780 1.00 82.88 184 ARG A CA 1
ATOM 1487 C C . ARG A 1 184 ? 5.931 -17.785 -14.539 1.00 82.88 184 ARG A C 1
ATOM 1489 O O . ARG A 1 184 ? 5.545 -17.261 -13.496 1.00 82.88 184 ARG A O 1
ATOM 1496 N N . HIS A 1 185 ? 6.240 -19.080 -14.617 1.00 84.19 185 HIS A N 1
ATOM 1497 C CA . HIS A 1 185 ? 6.149 -20.009 -13.485 1.00 84.19 185 HIS A CA 1
ATOM 1498 C C . HIS A 1 185 ? 7.163 -19.659 -12.400 1.00 84.19 185 HIS A C 1
ATOM 1500 O O . HIS A 1 185 ? 6.806 -19.593 -11.225 1.00 84.19 185 HIS A O 1
ATOM 1506 N N . ALA A 1 186 ? 8.401 -19.339 -12.781 1.00 81.25 186 ALA A N 1
ATOM 1507 C CA . ALA A 1 186 ? 9.418 -18.878 -11.844 1.00 81.25 186 ALA A CA 1
ATOM 1508 C C . ALA A 1 186 ? 9.002 -17.575 -11.134 1.00 81.25 186 ALA A C 1
ATOM 1510 O O . ALA A 1 186 ? 9.216 -17.431 -9.928 1.00 81.25 186 ALA A O 1
ATOM 1511 N N . ALA A 1 187 ? 8.382 -16.632 -11.851 1.00 83.25 187 ALA A N 1
ATOM 1512 C CA . ALA A 1 187 ? 7.856 -15.399 -11.270 1.00 83.25 187 ALA A CA 1
ATOM 1513 C C . ALA A 1 187 ? 6.690 -15.664 -10.301 1.00 83.25 187 ALA A C 1
ATOM 1515 O O . ALA A 1 187 ? 6.672 -15.113 -9.197 1.00 83.25 187 ALA A O 1
ATOM 1516 N N . LEU A 1 188 ? 5.758 -16.546 -10.673 1.00 87.94 188 LEU A N 1
ATOM 1517 C CA . LEU A 1 188 ? 4.641 -16.953 -9.822 1.00 87.94 188 LEU A CA 1
ATOM 1518 C C . LEU A 1 188 ? 5.136 -17.629 -8.539 1.00 87.94 188 LEU A C 1
ATOM 1520 O O . LEU A 1 188 ? 4.713 -17.254 -7.447 1.00 87.94 188 LEU A O 1
ATOM 1524 N N . GLU A 1 189 ? 6.078 -18.566 -8.640 1.00 85.62 189 GLU A N 1
ATOM 1525 C CA . GLU A 1 189 ? 6.681 -19.227 -7.477 1.00 85.62 189 GLU A CA 1
ATOM 1526 C C . GLU A 1 189 ? 7.338 -18.213 -6.531 1.00 85.62 189 GLU A C 1
ATOM 1528 O O . GLU A 1 189 ? 7.131 -18.267 -5.317 1.00 85.62 189 GLU A O 1
ATOM 1533 N N . ARG A 1 190 ? 8.058 -17.214 -7.063 1.00 84.56 190 ARG A N 1
ATOM 1534 C CA . ARG A 1 190 ? 8.633 -16.125 -6.252 1.00 84.56 190 ARG A CA 1
ATOM 1535 C C . ARG A 1 190 ? 7.557 -15.309 -5.541 1.00 84.56 190 ARG A C 1
ATOM 1537 O O . ARG A 1 190 ? 7.710 -15.016 -4.354 1.00 84.56 190 ARG A O 1
ATOM 1544 N N . PHE A 1 191 ? 6.471 -14.969 -6.231 1.00 89.00 191 PHE A N 1
ATOM 1545 C CA . PHE A 1 191 ? 5.345 -14.254 -5.632 1.00 89.00 191 PHE A CA 1
ATOM 1546 C C . PHE A 1 191 ? 4.708 -15.061 -4.493 1.00 89.00 191 PHE A C 1
ATOM 1548 O O . PHE A 1 191 ? 4.505 -14.546 -3.391 1.00 89.00 191 PHE A O 1
ATOM 1555 N N . VAL A 1 192 ? 4.472 -16.354 -4.716 1.00 88.25 192 VAL A N 1
ATOM 1556 C CA . VAL A 1 192 ? 3.926 -17.266 -3.704 1.00 88.25 192 VAL A CA 1
ATOM 1557 C C . VAL A 1 192 ? 4.868 -17.385 -2.500 1.00 88.25 192 VAL A C 1
ATOM 1559 O O . VAL A 1 192 ? 4.409 -17.328 -1.356 1.00 88.25 192 VAL A O 1
ATOM 1562 N N . GLN A 1 193 ? 6.181 -17.504 -2.718 1.00 87.00 193 GLN A N 1
ATOM 1563 C CA . GLN A 1 193 ? 7.176 -17.530 -1.639 1.00 87.00 193 GLN A CA 1
ATOM 1564 C C . GLN A 1 193 ? 7.206 -16.216 -0.846 1.00 87.00 193 GLN A C 1
ATOM 1566 O O . GLN A 1 193 ? 7.247 -16.240 0.390 1.00 87.00 193 GLN A O 1
ATOM 1571 N N . ALA A 1 194 ? 7.118 -15.068 -1.522 1.00 88.12 194 ALA A N 1
ATOM 1572 C CA . ALA A 1 194 ? 7.043 -13.763 -0.872 1.00 88.12 194 ALA A CA 1
ATOM 1573 C C . ALA A 1 194 ? 5.783 -13.642 0.002 1.00 88.12 194 ALA A C 1
ATOM 1575 O O . ALA A 1 194 ? 5.878 -13.294 1.182 1.00 88.12 194 ALA A O 1
ATOM 1576 N N . ALA A 1 195 ? 4.619 -14.028 -0.528 1.00 89.38 195 ALA A N 1
ATOM 1577 C CA . ALA A 1 195 ? 3.360 -14.031 0.212 1.00 89.38 195 ALA A CA 1
ATOM 1578 C C . ALA A 1 195 ? 3.423 -14.948 1.448 1.00 89.38 195 ALA A C 1
ATOM 1580 O O . ALA A 1 195 ? 3.079 -14.526 2.555 1.00 89.38 195 ALA A O 1
ATOM 1581 N N . ARG A 1 196 ? 3.937 -16.180 1.300 1.00 87.38 196 ARG A N 1
ATOM 1582 C CA . ARG A 1 196 ? 4.150 -17.115 2.425 1.00 87.38 196 ARG A CA 1
ATOM 1583 C C . ARG A 1 196 ? 5.054 -16.512 3.500 1.00 87.38 196 ARG A C 1
ATOM 1585 O O . ARG A 1 196 ? 4.745 -16.619 4.688 1.00 87.38 196 ARG A O 1
ATOM 1592 N N . THR A 1 197 ? 6.136 -15.855 3.087 1.00 87.25 197 THR A N 1
ATOM 1593 C CA . THR A 1 197 ? 7.090 -15.205 3.994 1.00 87.25 197 THR A CA 1
ATOM 1594 C C . THR A 1 197 ? 6.422 -14.091 4.797 1.00 87.25 197 THR A C 1
ATOM 1596 O O . THR A 1 197 ? 6.558 -14.056 6.019 1.00 87.25 197 THR A O 1
ATOM 1599 N N . ILE A 1 198 ? 5.653 -13.217 4.142 1.00 88.94 198 ILE A N 1
ATOM 1600 C CA . ILE A 1 198 ? 4.922 -12.121 4.798 1.00 88.94 198 ILE A CA 1
ATOM 1601 C C . ILE A 1 198 ? 3.890 -12.666 5.787 1.00 88.94 198 ILE A C 1
ATOM 1603 O O . ILE A 1 198 ? 3.835 -12.220 6.930 1.00 88.94 198 ILE A O 1
ATOM 1607 N N . ILE A 1 199 ? 3.109 -13.672 5.388 1.00 87.25 199 ILE A N 1
ATOM 1608 C CA . ILE A 1 199 ? 2.099 -14.293 6.254 1.00 87.25 199 ILE A CA 1
ATOM 1609 C C . ILE A 1 199 ? 2.744 -14.875 7.518 1.00 87.25 199 ILE A C 1
ATOM 1611 O O . ILE A 1 199 ? 2.231 -14.686 8.624 1.00 87.25 199 ILE A O 1
ATOM 1615 N N . ILE A 1 200 ? 3.869 -15.579 7.379 1.00 85.06 200 ILE A N 1
ATOM 1616 C CA . ILE A 1 200 ? 4.558 -16.196 8.517 1.00 85.06 200 ILE A CA 1
ATOM 1617 C C . ILE A 1 200 ? 5.222 -15.145 9.410 1.00 85.06 200 ILE A C 1
ATOM 1619 O O . ILE A 1 200 ? 5.110 -15.261 10.631 1.00 85.06 200 ILE A O 1
ATOM 1623 N N . ARG A 1 201 ? 5.820 -14.091 8.839 1.00 87.25 201 ARG A N 1
ATOM 1624 C CA . ARG A 1 201 ? 6.330 -12.944 9.610 1.00 87.25 201 ARG A CA 1
ATOM 1625 C C . ARG A 1 201 ? 5.217 -12.269 10.403 1.00 87.25 201 ARG A C 1
ATOM 1627 O O . ARG A 1 201 ? 5.308 -12.217 11.621 1.00 87.25 201 ARG A O 1
ATOM 1634 N N . ASN A 1 202 ? 4.099 -11.932 9.762 1.00 86.81 202 ASN A N 1
ATOM 1635 C CA . ASN A 1 202 ? 2.944 -11.334 10.436 1.00 86.81 202 ASN A CA 1
ATOM 1636 C C . ASN A 1 202 ? 2.412 -12.211 11.581 1.00 86.81 202 ASN A C 1
ATOM 1638 O O . ASN A 1 202 ? 2.002 -11.706 12.625 1.00 86.81 202 ASN A O 1
ATOM 1642 N N . ARG A 1 203 ? 2.422 -13.542 11.427 1.00 84.06 203 ARG A N 1
ATOM 1643 C CA . ARG A 1 203 ? 2.077 -14.456 12.529 1.00 84.06 203 ARG A CA 1
ATOM 1644 C C . ARG A 1 203 ? 3.093 -14.421 13.659 1.00 84.06 203 ARG A C 1
ATOM 1646 O O . ARG A 1 203 ? 2.685 -14.455 14.818 1.00 84.06 203 ARG A O 1
ATOM 1653 N N . ALA A 1 204 ? 4.382 -14.417 13.332 1.00 85.56 204 ALA A N 1
ATOM 1654 C CA . ALA A 1 204 ? 5.448 -14.325 14.318 1.00 85.56 204 ALA A CA 1
ATOM 1655 C C . ALA A 1 204 ? 5.338 -13.008 15.095 1.00 85.56 204 ALA A C 1
ATOM 1657 O O . ALA A 1 204 ? 5.329 -13.043 16.322 1.00 85.56 204 ALA A O 1
ATOM 1658 N N . ASP A 1 205 ? 5.112 -11.893 14.404 1.00 87.88 205 ASP A N 1
ATOM 1659 C CA . ASP A 1 205 ? 4.943 -10.566 14.997 1.00 87.88 205 ASP A CA 1
ATOM 1660 C C . ASP A 1 205 ? 3.712 -10.493 15.898 1.00 87.88 205 ASP A C 1
ATOM 1662 O O . ASP A 1 205 ? 3.789 -9.958 17.002 1.00 87.88 205 ASP A O 1
ATOM 1666 N N . LYS A 1 206 ? 2.596 -11.120 15.499 1.00 84.75 206 LYS A N 1
ATOM 1667 C CA . LYS A 1 206 ? 1.416 -11.263 16.365 1.00 84.75 206 LYS A CA 1
ATOM 1668 C C . LYS A 1 206 ? 1.688 -12.143 17.586 1.00 84.75 206 LYS A C 1
ATOM 1670 O O . LYS A 1 206 ? 1.174 -11.844 18.655 1.00 84.75 206 LYS A O 1
ATOM 1675 N N . ARG A 1 207 ? 2.483 -13.215 17.461 1.00 85.38 207 ARG A N 1
ATOM 1676 C CA . ARG A 1 207 ? 2.824 -14.156 18.555 1.00 85.38 207 ARG A CA 1
ATOM 1677 C C . ARG A 1 207 ? 3.857 -13.602 19.536 1.00 85.38 207 ARG A C 1
ATOM 1679 O O . ARG A 1 207 ? 3.794 -13.908 20.727 1.00 85.38 207 ARG A O 1
ATOM 1686 N N . LEU A 1 208 ? 4.788 -12.786 19.054 1.00 89.62 208 LEU A N 1
ATOM 1687 C CA . LEU A 1 208 ? 5.887 -12.204 19.818 1.00 89.62 208 LEU A CA 1
ATOM 1688 C C . LEU A 1 208 ? 5.441 -11.473 21.102 1.00 89.62 208 LEU A C 1
ATOM 1690 O O . LEU A 1 208 ? 6.036 -11.739 22.149 1.00 89.62 208 LEU A O 1
ATOM 1694 N N . PRO A 1 209 ? 4.423 -10.585 21.101 1.00 87.69 209 PRO A N 1
ATOM 1695 C CA . PRO A 1 209 ? 3.977 -9.912 22.318 1.00 87.69 209 PRO A CA 1
ATOM 1696 C C . PRO A 1 209 ? 3.388 -10.887 23.341 1.00 87.69 209 PRO A C 1
ATOM 1698 O O . PRO A 1 209 ? 3.649 -10.724 24.531 1.00 87.69 209 PRO A O 1
ATOM 1701 N N . PHE A 1 210 ? 2.668 -11.930 22.910 1.00 84.25 210 PHE A N 1
ATOM 1702 C CA . PHE A 1 210 ? 2.153 -12.961 23.819 1.00 84.25 210 PHE A CA 1
ATOM 1703 C C . PHE A 1 210 ? 3.294 -13.733 24.480 1.00 84.25 210 PHE A C 1
ATOM 1705 O O . PHE A 1 210 ? 3.302 -13.875 25.698 1.00 84.25 210 PHE A O 1
ATOM 1712 N N . LEU A 1 211 ? 4.310 -14.144 23.713 1.00 85.88 211 LEU A N 1
ATOM 1713 C CA . LEU A 1 211 ? 5.516 -14.782 24.253 1.00 85.88 211 LEU A CA 1
ATOM 1714 C C . LEU A 1 211 ? 6.273 -13.860 25.217 1.00 85.88 211 LEU A C 1
ATOM 1716 O O . LEU A 1 211 ? 6.633 -14.280 26.314 1.00 85.88 211 LEU A O 1
ATOM 1720 N N . LYS A 1 212 ? 6.464 -12.585 24.859 1.00 88.56 212 LYS A N 1
ATOM 1721 C CA . LYS A 1 212 ? 7.095 -11.589 25.742 1.00 88.56 212 LYS A CA 1
ATOM 1722 C C . LYS A 1 212 ? 6.307 -11.415 27.044 1.00 88.56 212 LYS A C 1
ATOM 1724 O O . LYS A 1 212 ? 6.904 -11.357 28.118 1.00 88.56 212 LYS A O 1
ATOM 1729 N N . ASN A 1 213 ? 4.980 -11.356 26.969 1.00 86.31 213 ASN A N 1
ATOM 1730 C CA . ASN A 1 213 ? 4.111 -11.238 28.138 1.00 86.31 213 ASN A CA 1
ATOM 1731 C C . ASN A 1 213 ? 4.129 -12.506 28.995 1.00 86.31 213 ASN A C 1
ATOM 1733 O O . ASN A 1 213 ? 4.210 -12.407 30.218 1.00 86.31 213 ASN A O 1
ATOM 1737 N N . LEU A 1 214 ? 4.116 -13.682 28.370 1.00 84.75 214 LEU A N 1
ATOM 1738 C CA . LEU A 1 214 ? 4.236 -14.973 29.038 1.00 84.75 214 LEU A CA 1
ATOM 1739 C C . LEU A 1 214 ? 5.557 -15.064 29.813 1.00 84.75 214 LEU A C 1
ATOM 1741 O O . LEU A 1 214 ? 5.541 -15.348 31.006 1.00 84.75 214 LEU A O 1
ATOM 1745 N N . VAL A 1 215 ? 6.685 -14.726 29.178 1.00 87.12 215 VAL A N 1
ATOM 1746 C CA . VAL A 1 215 ? 8.011 -14.702 29.820 1.00 87.12 215 VAL A CA 1
ATOM 1747 C C . VAL A 1 215 ? 8.052 -13.692 30.969 1.00 87.12 215 VAL A C 1
ATOM 1749 O O . VAL A 1 215 ? 8.553 -14.009 32.046 1.00 87.12 215 VAL A O 1
ATOM 1752 N N . LYS A 1 216 ? 7.475 -12.492 30.801 1.00 87.75 216 LYS A N 1
ATOM 1753 C CA . LYS A 1 216 ? 7.361 -11.501 31.888 1.00 87.75 216 LYS A CA 1
ATOM 1754 C C . LYS A 1 216 ? 6.559 -12.039 33.078 1.00 87.75 216 LYS A C 1
ATOM 1756 O O . LYS A 1 216 ? 6.997 -11.881 34.219 1.00 87.75 216 LYS A O 1
ATOM 1761 N N . LYS A 1 217 ? 5.407 -12.675 32.833 1.00 83.44 217 LYS A N 1
ATOM 1762 C CA . LYS A 1 217 ? 4.568 -13.281 33.882 1.00 83.44 217 LYS A CA 1
ATOM 1763 C C . LYS A 1 217 ? 5.287 -14.435 34.574 1.00 83.44 217 LYS A C 1
ATOM 1765 O O . LYS A 1 217 ? 5.315 -14.480 35.799 1.00 83.44 217 LYS A O 1
ATOM 1770 N N . PHE A 1 218 ? 5.932 -15.307 33.805 1.00 82.00 218 PHE A N 1
ATOM 1771 C CA . PHE A 1 218 ? 6.709 -16.426 34.326 1.00 82.00 218 PHE A CA 1
ATOM 1772 C C . PHE A 1 218 ? 7.881 -15.951 35.197 1.00 82.00 218 PHE A C 1
ATOM 1774 O O . PHE A 1 218 ? 8.056 -16.430 36.313 1.00 82.00 218 PHE A O 1
ATOM 1781 N N . ASN A 1 219 ? 8.628 -14.935 34.755 1.00 83.62 219 ASN A N 1
ATOM 1782 C CA . ASN A 1 219 ? 9.732 -14.357 35.526 1.00 83.62 219 ASN A CA 1
ATOM 1783 C C . ASN A 1 219 ? 9.259 -13.659 36.810 1.00 83.62 219 ASN A C 1
ATOM 1785 O O . ASN A 1 219 ? 9.913 -13.785 37.845 1.00 83.62 219 ASN A O 1
ATOM 1789 N N . ARG A 1 220 ? 8.118 -12.954 36.782 1.00 81.69 220 ARG A N 1
ATOM 1790 C CA . ARG A 1 220 ? 7.481 -12.409 37.998 1.00 81.69 220 ARG A CA 1
ATOM 1791 C C . ARG A 1 220 ? 7.099 -13.520 38.973 1.00 81.69 220 ARG A C 1
ATOM 1793 O O . ARG A 1 220 ? 7.358 -13.411 40.165 1.00 81.69 220 ARG A O 1
ATOM 1800 N N . LYS A 1 221 ? 6.540 -14.607 38.454 1.00 74.06 221 LYS A N 1
ATOM 1801 C CA . LYS A 1 221 ? 6.093 -15.743 39.251 1.00 74.06 221 LYS A CA 1
ATOM 1802 C C . LYS A 1 221 ? 7.249 -16.533 39.870 1.00 74.06 221 LYS A C 1
ATOM 1804 O O . LYS A 1 221 ? 7.187 -16.869 41.048 1.00 74.06 221 LYS A O 1
ATOM 1809 N N . LYS A 1 222 ? 8.336 -16.746 39.118 1.00 74.12 222 LYS A N 1
ATOM 1810 C CA . LYS A 1 222 ? 9.588 -17.334 39.623 1.00 74.12 222 LYS A CA 1
ATOM 1811 C C . LYS A 1 222 ? 10.149 -16.528 40.798 1.00 74.12 222 LYS A C 1
ATOM 1813 O O . LYS A 1 222 ? 10.605 -17.118 41.770 1.00 74.12 222 LYS A O 1
ATOM 1818 N N . LYS A 1 223 ? 10.065 -15.192 40.739 1.00 73.69 223 LYS A N 1
ATOM 1819 C CA . LYS A 1 223 ? 10.438 -14.314 41.863 1.00 73.69 223 LYS A CA 1
ATOM 1820 C C . LYS A 1 223 ? 9.507 -14.461 43.075 1.00 73.69 223 LYS A C 1
ATOM 1822 O O . LYS A 1 223 ? 9.977 -14.316 44.193 1.00 73.69 223 LYS A O 1
ATOM 1827 N N . MET A 1 224 ? 8.226 -14.774 42.864 1.00 73.25 224 MET A N 1
ATOM 1828 C CA . MET A 1 224 ? 7.231 -14.963 43.931 1.00 73.25 224 MET A CA 1
ATOM 1829 C C . MET A 1 224 ? 7.092 -16.407 44.453 1.00 73.25 224 MET A C 1
ATOM 1831 O O . MET A 1 224 ? 6.270 -16.632 45.330 1.00 73.25 224 MET A O 1
ATOM 1835 N N . ARG A 1 225 ? 7.876 -17.382 43.955 1.00 68.69 225 ARG A N 1
ATOM 1836 C CA . ARG A 1 225 ? 7.832 -18.805 44.382 1.00 68.69 225 ARG A CA 1
ATOM 1837 C C . ARG A 1 225 ? 6.417 -19.428 44.395 1.00 68.69 225 ARG A C 1
ATOM 1839 O O . ARG A 1 225 ? 6.096 -20.235 45.258 1.00 68.69 225 ARG A O 1
ATOM 1846 N N . LEU A 1 226 ? 5.567 -19.060 43.437 1.00 61.59 226 LEU A N 1
ATOM 1847 C CA . LEU A 1 226 ? 4.189 -19.571 43.345 1.00 61.59 226 LEU A CA 1
ATOM 1848 C C . LEU A 1 226 ? 4.119 -20.992 42.738 1.00 61.59 226 LEU A C 1
ATOM 1850 O O . LEU A 1 226 ? 4.972 -21.362 41.928 1.00 61.59 226 LEU A O 1
ATOM 1854 N N . SER A 1 227 ? 3.064 -21.739 43.098 1.00 66.62 227 SER A N 1
ATOM 1855 C CA . SER A 1 227 ? 2.799 -23.155 42.759 1.00 66.62 227 SER A CA 1
ATOM 1856 C C . SER A 1 227 ? 2.845 -23.476 41.254 1.00 66.62 227 SER A C 1
ATOM 1858 O O . SER A 1 227 ? 2.572 -22.621 40.406 1.00 66.62 227 SER A O 1
ATOM 1860 N N . LEU A 1 228 ? 3.171 -24.726 40.900 1.00 64.38 228 LEU A N 1
ATOM 1861 C CA . LEU A 1 228 ? 3.224 -25.224 39.518 1.00 64.38 228 LEU A CA 1
ATOM 1862 C C . LEU A 1 228 ? 1.854 -25.214 38.814 1.00 64.38 228 LEU A C 1
ATOM 1864 O O . LEU A 1 228 ? 1.819 -24.974 37.606 1.00 64.38 228 LEU A O 1
ATOM 1868 N N . ASP A 1 229 ? 0.746 -25.409 39.535 1.00 66.44 229 ASP A N 1
ATOM 1869 C CA . ASP A 1 229 ? -0.596 -25.459 38.927 1.00 66.44 229 ASP A CA 1
ATOM 1870 C C . ASP A 1 229 ? -1.044 -24.102 38.379 1.00 66.44 229 ASP A C 1
ATOM 1872 O O . ASP A 1 229 ? -1.443 -24.005 37.220 1.00 66.44 229 ASP A O 1
ATOM 1876 N N . ASP A 1 230 ? -0.770 -23.020 39.107 1.00 65.56 230 ASP A N 1
ATOM 1877 C CA . ASP A 1 230 ? -1.001 -21.650 38.639 1.00 65.56 230 ASP A CA 1
ATOM 1878 C C . ASP A 1 230 ? -0.221 -21.324 37.337 1.00 65.56 230 ASP A C 1
ATOM 1880 O O . ASP A 1 230 ? -0.406 -20.269 36.733 1.00 65.56 230 ASP A O 1
ATOM 1884 N N . SER A 1 231 ? 0.786 -22.124 36.944 1.00 67.38 231 SER A N 1
ATOM 1885 C CA . SER A 1 231 ? 1.594 -21.865 35.735 1.00 67.38 231 SER A CA 1
ATOM 1886 C C . SER A 1 231 ? 0.891 -22.392 34.493 1.00 67.38 231 SER A C 1
ATOM 1888 O O . SER A 1 231 ? 1.036 -21.797 33.423 1.00 67.38 231 SER A O 1
ATOM 1890 N N . LYS A 1 232 ? 0.125 -23.479 34.642 1.00 75.94 232 LYS A N 1
ATOM 1891 C CA . LYS A 1 232 ? -0.681 -24.061 33.568 1.00 75.94 232 LYS A CA 1
ATOM 1892 C C . LYS A 1 232 ? -1.805 -23.107 33.179 1.00 75.94 232 LYS A C 1
ATOM 1894 O O . LYS A 1 232 ? -1.916 -22.776 32.004 1.00 75.94 232 LYS A O 1
ATOM 1899 N N . ASP A 1 233 ? -2.499 -22.524 34.155 1.00 77.75 233 ASP A N 1
ATOM 1900 C CA . ASP A 1 233 ? -3.588 -21.566 33.915 1.00 77.75 233 ASP A CA 1
ATOM 1901 C C . ASP A 1 233 ? -3.138 -20.305 33.166 1.00 77.75 233 ASP A C 1
ATOM 1903 O O . ASP A 1 233 ? -3.812 -19.805 32.257 1.00 77.75 233 ASP A O 1
ATOM 1907 N N . ILE A 1 234 ? -1.946 -19.793 33.486 1.00 73.19 234 ILE A N 1
ATOM 1908 C CA . ILE A 1 234 ? -1.362 -18.657 32.762 1.00 73.19 234 ILE A CA 1
ATOM 1909 C C . ILE A 1 234 ? -1.097 -19.041 31.301 1.00 73.19 234 ILE A C 1
ATOM 1911 O O . ILE A 1 234 ? -1.370 -18.242 30.400 1.00 73.19 234 ILE A O 1
ATOM 1915 N N . PHE A 1 235 ? -0.603 -20.254 31.061 1.00 75.62 235 PHE A N 1
ATOM 1916 C CA . PHE A 1 235 ? -0.336 -20.770 29.722 1.00 75.62 235 PHE A CA 1
ATOM 1917 C C . PHE A 1 235 ? -1.629 -20.959 28.919 1.00 75.62 235 PHE A C 1
ATOM 1919 O O . PHE A 1 235 ? -1.724 -20.490 27.784 1.00 75.62 235 PHE A O 1
ATOM 1926 N N . GLU A 1 236 ? -2.645 -21.571 29.529 1.00 81.12 236 GLU A N 1
ATOM 1927 C CA . GLU A 1 236 ? -3.973 -21.798 28.953 1.00 81.12 236 GLU A CA 1
ATOM 1928 C C . GLU A 1 236 ? -4.646 -20.468 28.569 1.00 81.12 236 GLU A C 1
ATOM 1930 O O . GLU A 1 236 ? -5.199 -20.314 27.474 1.00 81.12 236 GLU A O 1
ATOM 1935 N N . SER A 1 237 ? -4.555 -19.464 29.450 1.00 80.12 237 SER A N 1
ATOM 1936 C CA . SER A 1 237 ? -5.166 -18.148 29.238 1.00 80.12 237 SER A CA 1
ATOM 1937 C C . SER A 1 237 ? -4.511 -17.364 28.098 1.00 80.12 237 SER A C 1
ATOM 1939 O O . SER A 1 237 ? -5.212 -16.765 27.280 1.00 80.12 237 SER A O 1
ATOM 1941 N N . GLU A 1 238 ? -3.179 -17.375 27.997 1.00 76.69 238 GLU A N 1
ATOM 1942 C CA . GLU A 1 238 ? -2.460 -16.718 26.901 1.00 76.69 238 GLU A CA 1
ATOM 1943 C C . GLU A 1 238 ? -2.626 -17.482 25.578 1.00 76.69 238 GLU A C 1
ATOM 1945 O O . GLU A 1 238 ? -2.785 -16.856 24.527 1.00 76.69 238 GLU A O 1
ATOM 1950 N N . ARG A 1 239 ? -2.714 -18.819 25.616 1.00 78.69 239 ARG A N 1
ATOM 1951 C CA . ARG A 1 239 ? -3.025 -19.649 24.443 1.00 78.69 239 ARG A CA 1
ATOM 1952 C C . ARG A 1 239 ? -4.393 -19.310 23.847 1.00 78.69 239 ARG A C 1
ATOM 1954 O O . ARG A 1 239 ? -4.479 -19.058 22.646 1.00 78.69 239 ARG A O 1
ATOM 1961 N N . ARG A 1 240 ? -5.445 -19.216 24.670 1.00 79.69 240 ARG A N 1
ATOM 1962 C CA . ARG A 1 240 ? -6.800 -18.847 24.207 1.00 79.69 240 ARG A CA 1
ATOM 1963 C C . ARG A 1 240 ? -6.847 -17.454 23.571 1.00 79.69 240 ARG A C 1
ATOM 1965 O O . ARG A 1 240 ? -7.585 -17.240 22.610 1.00 79.69 240 ARG A O 1
ATOM 1972 N N . LYS A 1 241 ? -6.064 -16.495 24.080 1.00 77.44 241 LYS A N 1
ATOM 1973 C CA . LYS A 1 241 ? -5.953 -15.149 23.483 1.00 77.44 241 LYS A CA 1
ATOM 1974 C C . LYS A 1 241 ? -5.274 -15.190 22.119 1.00 77.44 241 LYS A C 1
ATOM 1976 O O . LYS A 1 241 ? -5.736 -14.537 21.185 1.00 77.44 241 LYS A O 1
ATOM 1981 N N . LEU A 1 242 ? -4.214 -15.985 21.997 1.00 74.06 242 LEU A N 1
ATOM 1982 C CA . LEU A 1 242 ? -3.507 -16.158 20.738 1.00 74.06 242 LEU A CA 1
ATOM 1983 C C . LEU A 1 242 ? -4.385 -16.841 19.680 1.00 74.06 242 LEU A C 1
ATOM 1985 O O . LEU A 1 242 ? -4.440 -16.383 18.542 1.00 74.06 242 LEU A O 1
ATOM 1989 N N . GLU A 1 243 ? -5.101 -17.901 20.052 1.00 75.94 243 GLU A N 1
ATOM 1990 C CA . GLU A 1 243 ? -5.999 -18.623 19.144 1.00 75.94 243 GLU A CA 1
ATOM 1991 C C . GLU A 1 243 ? -7.123 -17.724 18.613 1.00 75.94 243 GLU A C 1
ATOM 1993 O O . GLU A 1 243 ? -7.455 -17.817 17.436 1.00 75.94 243 GLU A O 1
ATOM 1998 N N . LYS A 1 244 ? -7.645 -16.788 19.419 1.00 75.38 244 LYS A N 1
ATOM 1999 C CA . LYS A 1 244 ? -8.605 -15.768 18.955 1.00 75.38 244 LYS A CA 1
ATOM 2000 C C . LYS A 1 244 ? -8.004 -14.779 17.946 1.00 75.38 244 LYS A C 1
ATOM 2002 O O . LYS A 1 244 ? -8.708 -14.357 17.041 1.00 75.38 244 LYS A O 1
ATOM 2007 N N . SER A 1 245 ? -6.723 -14.427 18.072 1.00 69.38 245 SER A N 1
ATOM 2008 C CA . SER A 1 245 ? -6.047 -13.443 17.204 1.00 69.38 245 SER A CA 1
ATOM 2009 C C . SER A 1 245 ? -5.622 -13.999 15.831 1.00 69.38 245 SER A C 1
ATOM 2011 O O . SER A 1 245 ? -5.375 -13.235 14.894 1.00 69.38 245 SER A O 1
ATOM 2013 N N . VAL A 1 246 ? -5.504 -15.326 15.705 1.00 66.25 246 VAL A N 1
ATOM 2014 C CA . VAL A 1 246 ? -4.906 -15.998 14.534 1.00 66.25 246 VAL A CA 1
ATOM 2015 C C . VAL A 1 246 ? -5.950 -16.657 13.612 1.00 66.25 246 VAL A C 1
ATOM 2017 O O . VAL A 1 246 ? -5.570 -17.157 12.555 1.00 66.25 246 VAL A O 1
ATOM 2020 N N . LYS A 1 247 ? -7.249 -16.629 13.958 1.00 64.38 247 LYS A N 1
ATOM 2021 C CA . LYS A 1 247 ? -8.313 -17.365 13.240 1.00 64.38 247 LYS A CA 1
ATOM 2022 C C . LYS A 1 247 ? -8.399 -17.078 11.735 1.00 64.38 247 LYS A C 1
ATOM 2024 O O . LYS A 1 247 ? -8.720 -17.989 10.983 1.00 64.38 247 LYS A O 1
ATOM 2029 N N . ASP A 1 248 ? -8.019 -15.883 11.293 1.00 63.75 248 ASP A N 1
ATOM 2030 C CA . ASP A 1 248 ? -8.246 -15.447 9.907 1.00 63.75 248 ASP A CA 1
ATOM 2031 C C . ASP A 1 248 ? -7.061 -15.693 8.957 1.00 63.75 248 ASP A C 1
ATOM 2033 O O . ASP A 1 248 ? -7.038 -15.169 7.845 1.00 63.75 248 ASP A O 1
ATOM 2037 N N . VAL A 1 249 ? -6.029 -16.448 9.369 1.00 63.56 249 VAL A N 1
ATOM 2038 C CA . VAL A 1 249 ? -4.802 -16.596 8.564 1.00 63.56 249 VAL A CA 1
ATOM 2039 C C . VAL A 1 249 ? -4.640 -18.026 8.014 1.00 63.56 249 VAL A C 1
ATOM 2041 O O . VAL A 1 249 ? -4.376 -18.934 8.803 1.00 63.56 249 VAL A O 1
ATOM 2044 N N . PRO A 1 250 ? -4.646 -18.250 6.684 1.00 65.25 250 PRO A N 1
ATOM 2045 C CA . PRO A 1 250 ? -4.643 -19.586 6.057 1.00 65.25 250 PRO A CA 1
ATOM 2046 C C . PRO A 1 250 ? -3.462 -20.472 6.477 1.00 65.25 250 PRO A C 1
ATOM 2048 O O . PRO A 1 250 ? -2.314 -20.110 6.245 1.00 65.25 250 PRO A O 1
ATOM 2051 N N . PHE A 1 251 ? -3.704 -21.625 7.107 1.00 68.00 251 PHE A N 1
ATOM 2052 C CA . PHE A 1 251 ? -2.670 -22.434 7.772 1.00 68.00 251 PHE A CA 1
ATOM 2053 C C . PHE A 1 251 ? -1.557 -22.914 6.812 1.00 68.00 251 PHE A C 1
ATOM 2055 O O . PHE A 1 251 ? -1.766 -23.757 5.945 1.00 68.00 251 PHE A O 1
ATOM 2062 N N . PHE A 1 252 ? -0.333 -22.411 7.010 1.00 69.75 252 PHE A N 1
ATOM 2063 C CA . PHE A 1 252 ? 0.864 -22.797 6.250 1.00 69.75 252 PHE A CA 1
ATOM 2064 C C . PHE A 1 252 ? 2.007 -23.076 7.227 1.00 69.75 252 PHE A C 1
ATOM 2066 O O . PHE A 1 252 ? 2.236 -22.276 8.139 1.00 69.75 252 PHE A O 1
ATOM 2073 N N . ARG A 1 253 ? 2.718 -24.195 7.038 1.00 74.00 253 ARG A N 1
ATOM 2074 C CA . ARG A 1 253 ? 3.904 -24.557 7.830 1.00 74.00 253 ARG A CA 1
ATOM 2075 C C . ARG A 1 253 ? 5.141 -23.815 7.321 1.00 74.00 253 ARG A C 1
ATOM 2077 O O . ARG A 1 253 ? 5.267 -23.588 6.119 1.00 74.00 253 ARG A O 1
ATOM 2084 N N . ALA A 1 254 ? 6.061 -23.487 8.229 1.00 75.56 254 ALA A N 1
ATOM 2085 C CA . ALA A 1 254 ? 7.322 -22.811 7.902 1.00 75.56 254 ALA A CA 1
ATOM 2086 C C . ALA A 1 254 ? 8.206 -23.618 6.936 1.00 75.56 254 ALA A C 1
ATOM 2088 O O . ALA A 1 254 ? 8.933 -23.035 6.144 1.00 75.56 254 ALA A O 1
ATOM 2089 N N . GLU A 1 255 ? 8.064 -24.943 6.931 1.00 80.38 255 GLU A N 1
ATOM 2090 C CA . GLU A 1 255 ? 8.734 -25.871 6.009 1.00 80.38 255 GLU A CA 1
ATOM 2091 C C . GLU A 1 255 ? 8.431 -25.590 4.527 1.00 80.38 255 GLU A C 1
ATOM 2093 O O . GLU A 1 255 ? 9.221 -25.941 3.658 1.00 80.38 255 GLU A O 1
ATOM 2098 N N . LYS A 1 256 ? 7.299 -24.937 4.222 1.00 77.12 256 LYS A N 1
ATOM 2099 C CA . LYS A 1 256 ? 6.913 -24.577 2.847 1.00 77.12 256 LYS A CA 1
ATOM 2100 C C . LYS A 1 256 ? 7.562 -23.280 2.345 1.00 77.12 256 LYS A C 1
ATOM 2102 O O . LYS A 1 256 ? 7.372 -22.940 1.171 1.00 77.12 256 LYS A O 1
ATOM 2107 N N . ILE A 1 257 ? 8.270 -22.544 3.210 1.00 80.69 257 ILE A N 1
ATOM 2108 C CA . ILE A 1 257 ? 9.105 -21.411 2.800 1.00 80.69 257 ILE A CA 1
ATOM 2109 C C . ILE A 1 257 ? 10.431 -21.982 2.306 1.00 80.69 257 ILE A C 1
ATOM 2111 O O . ILE A 1 257 ? 11.166 -22.622 3.059 1.00 80.69 257 ILE A O 1
ATOM 2115 N N . GLN A 1 258 ? 10.748 -21.739 1.039 1.00 76.25 258 GLN A N 1
ATOM 2116 C CA . GLN A 1 258 ? 12.064 -22.077 0.511 1.00 76.25 258 GLN A CA 1
ATOM 2117 C C . GLN A 1 258 ? 13.132 -21.220 1.197 1.00 76.25 258 GLN A C 1
ATOM 2119 O O . GLN A 1 258 ? 12.954 -20.019 1.405 1.00 76.25 258 GLN A O 1
ATOM 2124 N N . LYS A 1 259 ? 14.267 -21.837 1.541 1.00 81.88 259 LYS A N 1
ATOM 2125 C CA . LYS A 1 259 ? 15.441 -21.097 2.018 1.00 81.88 259 LYS A CA 1
ATOM 2126 C C . LYS A 1 259 ? 15.858 -20.082 0.958 1.00 81.88 259 LYS A C 1
ATOM 2128 O O . LYS A 1 259 ? 15.686 -20.338 -0.234 1.00 81.88 259 LYS A O 1
ATOM 2133 N N . PHE A 1 260 ? 16.427 -18.962 1.401 1.00 78.69 260 PHE A N 1
ATOM 2134 C CA . PHE A 1 260 ? 16.983 -17.968 0.491 1.00 78.69 260 PHE A CA 1
ATOM 2135 C C . PHE A 1 260 ? 17.909 -18.652 -0.522 1.00 78.69 260 PHE A C 1
ATOM 2137 O O . PHE A 1 260 ? 18.820 -19.394 -0.148 1.00 78.69 260 PHE A O 1
ATOM 2144 N N . ARG A 1 261 ? 17.628 -18.427 -1.803 1.00 71.12 261 ARG A N 1
ATOM 2145 C CA . ARG A 1 261 ? 18.425 -18.878 -2.939 1.00 71.12 261 ARG A CA 1
ATOM 2146 C C . ARG A 1 261 ? 18.553 -17.708 -3.893 1.00 71.12 261 ARG A C 1
ATOM 2148 O O . ARG A 1 261 ? 17.614 -16.923 -4.035 1.00 71.12 261 ARG A O 1
ATOM 2155 N N . PHE A 1 262 ? 19.707 -17.606 -4.539 1.00 71.44 262 PHE A N 1
ATOM 2156 C CA . PHE A 1 262 ? 19.889 -16.612 -5.582 1.00 71.44 262 PHE A CA 1
ATOM 2157 C C . PHE A 1 262 ? 18.857 -16.831 -6.695 1.00 71.44 262 PHE A C 1
ATOM 2159 O O . PHE A 1 262 ? 18.531 -17.983 -7.005 1.00 71.44 262 PHE A O 1
ATOM 2166 N N . PRO A 1 263 ? 18.306 -15.749 -7.270 1.00 66.38 263 PRO A N 1
ATOM 2167 C CA . PRO A 1 263 ? 17.399 -15.855 -8.397 1.00 66.38 263 PRO A CA 1
ATOM 2168 C C . PRO A 1 263 ? 18.082 -16.642 -9.515 1.00 66.38 263 PRO A C 1
ATOM 2170 O O . PRO A 1 263 ? 19.109 -16.213 -10.030 1.00 66.38 263 PRO A O 1
ATOM 2173 N N . ILE A 1 264 ? 17.511 -17.783 -9.900 1.00 64.62 264 ILE A N 1
ATOM 2174 C CA . ILE A 1 264 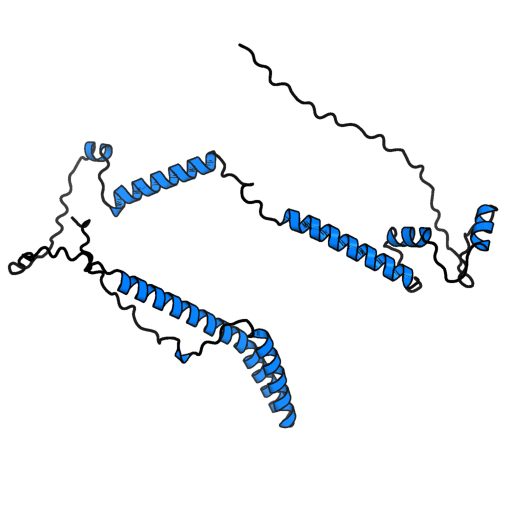? 17.920 -18.445 -11.137 1.00 64.62 264 ILE A CA 1
ATOM 2175 C C . ILE A 1 264 ? 17.392 -17.554 -12.260 1.00 64.62 264 ILE A C 1
ATOM 2177 O O . ILE A 1 264 ? 16.176 -17.435 -12.445 1.00 64.62 264 ILE A O 1
ATOM 2181 N N . TYR A 1 265 ? 18.297 -16.830 -12.915 1.00 64.19 265 TYR A N 1
ATOM 2182 C CA . TYR A 1 265 ? 18.000 -16.138 -14.158 1.00 64.19 265 TYR A CA 1
ATOM 2183 C C . TYR A 1 265 ? 17.984 -17.199 -15.252 1.00 64.19 265 TYR A C 1
ATOM 2185 O O . TYR A 1 265 ? 19.029 -17.705 -15.654 1.00 64.19 265 TYR A O 1
ATOM 2193 N N . VAL A 1 266 ? 16.783 -17.594 -15.666 1.00 61.19 266 VAL A N 1
ATOM 2194 C CA . VAL A 1 266 ? 16.617 -18.329 -16.916 1.00 61.19 266 VAL A CA 1
ATOM 2195 C C . VAL A 1 266 ? 16.671 -17.257 -17.985 1.00 61.19 266 VAL A C 1
ATOM 2197 O O . VAL A 1 266 ? 15.745 -16.450 -18.070 1.00 61.19 266 VAL A O 1
ATOM 2200 N N . ASN A 1 267 ? 17.793 -17.184 -18.704 1.00 61.34 267 ASN A N 1
ATOM 2201 C CA . ASN A 1 267 ? 17.899 -16.270 -19.828 1.00 61.34 267 ASN A CA 1
ATOM 2202 C C . ASN A 1 267 ? 16.795 -16.665 -20.812 1.00 61.34 267 ASN A C 1
ATOM 2204 O O . ASN A 1 267 ? 16.792 -17.825 -21.234 1.00 61.34 267 ASN A O 1
ATOM 2208 N N . PRO A 1 268 ? 15.815 -15.793 -21.106 1.00 60.75 268 PRO A N 1
ATOM 2209 C CA . PRO A 1 268 ? 14.912 -16.080 -22.199 1.00 60.75 268 PRO A CA 1
ATOM 2210 C C . PRO A 1 268 ? 15.792 -16.254 -23.437 1.00 60.75 268 PRO A C 1
ATOM 2212 O O . PRO A 1 268 ? 16.605 -15.382 -23.733 1.00 60.75 268 PRO A O 1
ATOM 2215 N N . ASP A 1 269 ? 15.650 -17.373 -24.145 1.00 57.62 269 ASP A N 1
ATOM 2216 C CA . ASP A 1 269 ? 16.300 -17.615 -25.443 1.00 57.62 269 ASP A CA 1
ATOM 2217 C C . ASP A 1 269 ? 15.644 -16.752 -26.542 1.00 57.62 269 ASP A C 1
ATOM 2219 O O . ASP A 1 269 ? 15.378 -17.167 -27.666 1.00 57.62 269 ASP A O 1
ATOM 2223 N N . VAL A 1 270 ? 15.274 -15.533 -26.158 1.00 54.81 270 VAL A N 1
ATOM 2224 C CA . VAL A 1 270 ? 14.753 -14.495 -27.017 1.00 54.81 270 VAL A CA 1
ATOM 2225 C C . VAL A 1 270 ? 15.997 -13.816 -27.554 1.00 54.81 270 VAL A C 1
ATOM 2227 O O . VAL A 1 270 ? 16.681 -13.086 -26.833 1.00 54.81 270 VAL A O 1
ATOM 2230 N N . LYS A 1 271 ? 16.306 -14.086 -28.824 1.00 53.22 271 LYS A N 1
ATOM 2231 C CA . LYS A 1 271 ? 17.103 -13.147 -29.604 1.00 53.22 271 LYS A CA 1
ATOM 2232 C C . LYS A 1 271 ? 16.405 -11.797 -29.476 1.00 53.22 271 LYS A C 1
ATOM 2234 O O . LYS A 1 271 ? 15.211 -11.681 -29.744 1.00 53.22 271 LYS A O 1
ATOM 2239 N N . ASP A 1 272 ? 17.127 -10.812 -28.964 1.00 49.59 272 ASP A N 1
ATOM 2240 C CA . ASP A 1 272 ? 16.682 -9.429 -28.996 1.00 49.59 272 ASP A CA 1
ATOM 2241 C C . ASP A 1 272 ? 16.696 -9.002 -30.467 1.00 49.59 272 ASP A C 1
ATOM 2243 O O . ASP A 1 272 ? 17.691 -8.483 -30.963 1.00 49.59 272 ASP A O 1
ATOM 2247 N N . ASP A 1 273 ? 15.613 -9.297 -31.192 1.00 50.84 273 ASP A N 1
ATOM 2248 C CA . ASP A 1 273 ? 15.444 -8.960 -32.614 1.00 50.84 273 ASP A CA 1
ATOM 2249 C C . ASP A 1 273 ? 15.418 -7.431 -32.849 1.00 50.84 273 ASP A C 1
ATOM 2251 O O . ASP A 1 273 ? 15.294 -6.972 -33.982 1.00 50.84 273 ASP A O 1
ATOM 2255 N N . MET A 1 274 ? 15.540 -6.636 -31.777 1.00 48.97 274 MET A N 1
ATOM 2256 C CA . MET A 1 274 ? 15.628 -5.176 -31.778 1.00 48.97 274 MET A CA 1
ATOM 2257 C C . MET A 1 274 ? 17.018 -4.650 -31.373 1.00 48.97 274 MET A C 1
ATOM 2259 O O . MET A 1 274 ? 17.196 -3.434 -31.275 1.00 48.97 274 MET A O 1
ATOM 2263 N N . ALA A 1 275 ? 18.010 -5.520 -31.150 1.00 37.81 275 ALA A N 1
ATOM 2264 C CA . ALA A 1 275 ? 19.403 -5.105 -31.008 1.00 37.81 275 ALA A CA 1
ATOM 2265 C C . ALA A 1 275 ? 20.055 -4.993 -32.407 1.00 37.81 275 ALA A C 1
ATOM 2267 O O . ALA A 1 275 ? 20.081 -5.994 -33.125 1.00 37.81 275 ALA A O 1
ATOM 2268 N N . PRO A 1 276 ? 20.555 -3.808 -32.819 1.00 46.28 276 PRO A N 1
ATOM 2269 C CA . PRO A 1 276 ? 21.201 -3.623 -34.122 1.00 46.28 276 PRO A CA 1
ATOM 2270 C C . PRO A 1 276 ? 22.530 -4.382 -34.257 1.00 46.28 276 PRO A C 1
ATOM 2272 O O . PRO A 1 276 ? 23.242 -4.554 -33.236 1.00 46.28 276 PRO A O 1
#